Protein AF-F2NYF6-F1 (afdb_monomer)

Nearest PDB structures (foldseek):
  8tl0-assembly1_C  TM=7.208E-01  e=1.699E-04  Haliangium ochraceum
  8tl0-assembly1_B  TM=7.338E-01  e=2.397E-04  Haliangium ochraceum
  8tl0-assembly1_A  TM=6.733E-01  e=1.204E-04  Haliangium ochraceum
  8tl0-assembly1_D  TM=6.830E-01  e=6.000E-04  Haliangium ochraceum

Solvent-accessible surface area (backbone atoms only — not comparable to full-atom values): 11629 Å² total; per-residue (Å²): 135,88,85,82,85,81,81,88,77,79,100,66,89,69,78,78,78,73,83,64,76,61,33,29,35,39,33,34,15,35,30,78,83,90,60,101,86,62,84,70,33,70,42,45,20,27,42,49,38,51,47,57,51,50,52,65,62,34,77,80,57,76,96,45,68,45,82,46,80,45,81,44,57,37,64,69,60,51,36,61,60,49,50,70,31,49,24,45,33,38,40,40,28,28,50,36,35,34,50,31,37,32,31,9,45,48,93,54,94,92,41,62,29,67,50,39,70,82,55,51,79,73,43,53,49,75,17,55,36,82,74,11,42,37,36,45,47,11,24,16,18,46,21,80,49,55,74,69,44,41,72,75,67,48,60,16,36,26,47,45,50,10,65,61,46,31,39,24,38,17,35,15,14,39,44,18,44,40,57,28,85,38,83,83,48,72,83,45,95,82,71,81,82,62,78,79,46,69,29,27,71,26,73,42,77,50,83,44,76,29,71,30,124

Foldseek 3Di:
DDDDDDDDDDDDPPPPPPCDAAAEAEEEEADDDDDPQDPPFFSLLQSVLVVVVVVVVCVVPDPRYDYYYDYAADPVVVQVVLQVANYQEYEYAFADDQFWTFHHPPPDHRDTDIDGLVCLVSHDLRRYDAAREYEYQYAQQQAADDPVCVVVVDGRNQQSNQVRNANYKGKAARGGWAKDLDQPDDHDPPDHDDHNRNIHIYGDHDIDIHHHD

pLDDT: mean 82.94, std 17.69, range [29.73, 98.31]

Organism: Treponema succinifaciens (strain ATCC 33096 / DSM 2489 / 6091) (NCBI:txid869209)

Sequence (213 aa):
MTKIKIKPKLGIEDEIQIDTPVQRYIIISCFRGGSSEDIGTGFIDAANTLRKKLEKELDSYKANINIEIYNIDSITTLVGIINKGNIKQLDIFSHGGTEHLVIGSGEGIGKRELLYASDLSKFNKDSFLKDAIITFWGCKTASNPSRFRKFIGKKCIAEEFANYFKKCKVVGFTGGAIQASSPTSKPDINFIHKQGDDVWFVTWGTVKIFYED

Secondary structure (DSSP, 8-state):
-----PPP-SS--------PPPEEEEEEE------TT-SSHHHHHHHHHHHHHHHHHHTTS-SSEEEEEEE---HHHHHHHHTT--EEEEEEE--EETTEEEEE--SSTT--EEEEGGGGGGS-GGGEEEEEEEEEESTTTTSPPPHHHHHTT---HHHHHHHHH-SEEEEEESSEEEEESSTTSPP-TT----TTS--EEEEES-EEEEE--

Radius of gyration: 19.76 Å; Cα contacts (8 Å, |Δi|>4): 461; chains: 1; bounding box: 48×46×64 Å

Mean predicted aligned error: 8.63 Å

Structure (mmCIF, N/CA/C/O backbone):
data_AF-F2NYF6-F1
#
_entry.id   AF-F2NYF6-F1
#
loop_
_atom_site.group_PDB
_atom_site.id
_atom_site.type_symbol
_atom_site.label_atom_id
_atom_site.label_alt_id
_atom_site.label_comp_id
_atom_site.label_asym_id
_atom_site.label_entity_id
_atom_site.label_seq_id
_atom_site.pdbx_PDB_ins_code
_atom_site.Cartn_x
_atom_site.Cartn_y
_atom_site.Cartn_z
_atom_site.occupancy
_atom_site.B_iso_or_equiv
_atom_site.auth_seq_id
_atom_site.auth_comp_id
_atom_site.auth_asym_id
_atom_site.auth_atom_id
_atom_site.pdbx_PDB_model_num
ATOM 1 N N . MET A 1 1 ? -24.430 -6.391 23.613 1.00 36.19 1 MET A N 1
ATOM 2 C CA . MET A 1 1 ? -24.586 -4.975 24.016 1.00 36.19 1 MET A CA 1
ATOM 3 C C . MET A 1 1 ? -24.553 -4.910 25.530 1.00 36.19 1 MET A C 1
ATOM 5 O O . MET A 1 1 ? -25.532 -5.285 26.161 1.00 36.19 1 MET A O 1
ATOM 9 N N . THR A 1 2 ? -23.437 -4.503 26.122 1.00 29.73 2 THR A N 1
ATOM 10 C CA . THR A 1 2 ? -23.326 -4.425 27.584 1.00 29.73 2 THR A CA 1
ATOM 11 C C . THR A 1 2 ? -23.700 -3.010 28.011 1.00 29.73 2 THR A C 1
ATOM 13 O O . THR A 1 2 ? -22.962 -2.068 27.746 1.00 29.73 2 THR A O 1
ATOM 16 N N . LYS A 1 3 ? -24.886 -2.841 28.604 1.00 31.17 3 LYS A N 1
ATOM 17 C CA . LYS A 1 3 ? -25.313 -1.566 29.197 1.00 31.17 3 LYS A CA 1
ATOM 18 C C . LYS A 1 3 ? -24.796 -1.508 30.630 1.00 31.17 3 LYS A C 1
ATOM 20 O O . LYS A 1 3 ? -25.305 -2.224 31.486 1.00 31.17 3 LYS A O 1
ATOM 25 N N . ILE A 1 4 ? -23.817 -0.651 30.892 1.00 35.75 4 ILE A N 1
ATOM 26 C CA . ILE A 1 4 ? -23.399 -0.323 32.256 1.00 35.75 4 ILE A CA 1
ATOM 27 C C . ILE A 1 4 ? -24.225 0.888 32.699 1.00 35.75 4 ILE A C 1
ATOM 29 O O . ILE A 1 4 ? -24.162 1.949 32.085 1.00 35.75 4 ILE A O 1
ATOM 33 N N . LYS A 1 5 ? -25.045 0.717 33.742 1.00 36.78 5 LYS A N 1
ATOM 34 C CA . LYS A 1 5 ? -25.703 1.827 34.443 1.00 36.78 5 LYS A CA 1
ATOM 35 C C . LYS A 1 5 ? -24.789 2.280 35.575 1.00 36.78 5 LYS A C 1
ATOM 37 O O . LYS A 1 5 ? -24.632 1.551 36.549 1.00 36.78 5 LYS A O 1
ATOM 42 N N . ILE A 1 6 ? -24.251 3.489 35.469 1.00 42.81 6 ILE A N 1
ATOM 43 C CA . ILE A 1 6 ? -23.565 4.163 36.573 1.00 42.81 6 ILE A CA 1
ATOM 44 C C . ILE A 1 6 ? -24.538 5.211 37.121 1.00 42.81 6 ILE A C 1
ATOM 46 O O . ILE A 1 6 ? -25.034 6.051 36.374 1.00 42.81 6 ILE A O 1
ATOM 50 N N . LYS A 1 7 ? -24.878 5.121 38.412 1.00 40.84 7 LYS A N 1
ATOM 51 C CA . LYS A 1 7 ? -25.603 6.191 39.115 1.00 40.84 7 LYS A CA 1
ATOM 52 C C . LYS A 1 7 ? -24.587 7.268 39.512 1.00 40.84 7 LYS A C 1
ATOM 54 O O . LYS A 1 7 ? -23.627 6.908 40.193 1.00 40.84 7 LYS A O 1
ATOM 59 N N . PRO A 1 8 ? -24.794 8.551 39.181 1.00 41.84 8 PRO A N 1
ATOM 60 C CA . PRO A 1 8 ? -23.908 9.600 39.656 1.00 41.84 8 PRO A CA 1
ATOM 61 C C . PRO A 1 8 ? -24.231 9.919 41.122 1.00 41.84 8 PRO A C 1
ATOM 63 O O . PRO A 1 8 ? -25.392 10.110 41.495 1.00 41.84 8 PRO A O 1
ATOM 66 N N . LYS A 1 9 ? -23.197 9.963 41.964 1.00 44.66 9 LYS A N 1
ATOM 67 C CA . LYS A 1 9 ? -23.237 10.640 43.261 1.00 44.66 9 LYS A CA 1
ATOM 68 C C . LYS A 1 9 ? -22.454 11.941 43.103 1.00 44.66 9 LYS A C 1
ATOM 70 O O . LYS A 1 9 ? -21.260 11.884 42.862 1.00 44.66 9 LYS A O 1
ATOM 75 N N . LEU A 1 10 ? -23.158 13.054 43.311 1.00 43.62 10 LEU A N 1
ATOM 76 C CA . LEU A 1 10 ? -22.636 14.377 43.670 1.00 43.62 10 LEU A CA 1
ATOM 77 C C . LEU A 1 10 ? -21.726 15.075 42.637 1.00 43.62 10 LEU A C 1
ATOM 79 O O . LEU A 1 10 ? -20.517 14.913 42.639 1.00 43.62 10 LEU A O 1
ATOM 83 N N . GLY A 1 11 ? -22.333 15.980 41.863 1.00 46.28 11 GLY A N 1
ATOM 84 C CA . GLY A 1 11 ? -22.003 17.409 41.966 1.00 46.28 11 GLY A CA 1
ATOM 85 C C . GLY A 1 11 ? -20.684 17.934 41.396 1.00 46.28 11 GLY A C 1
ATOM 86 O O . GLY A 1 11 ? -20.356 19.075 41.701 1.00 46.28 11 GLY A O 1
ATOM 87 N N . ILE A 1 12 ? -19.962 17.172 40.580 1.00 43.41 12 ILE A N 1
ATOM 88 C CA . ILE A 1 12 ? -18.885 17.699 39.735 1.00 43.41 12 ILE A CA 1
ATOM 89 C C . ILE A 1 12 ? -19.135 17.134 38.337 1.00 43.41 12 ILE A C 1
ATOM 91 O O . ILE A 1 12 ? -19.069 15.922 38.134 1.00 43.41 12 ILE A O 1
ATOM 95 N N . GLU A 1 13 ? -19.520 17.988 37.388 1.00 44.91 13 GLU A N 1
ATOM 96 C CA . GLU A 1 13 ? -19.447 17.642 35.967 1.00 44.91 13 GLU A CA 1
ATOM 97 C C . GLU A 1 13 ? -17.968 17.663 35.577 1.00 44.91 13 GLU A C 1
ATOM 99 O O . GLU A 1 13 ? -17.476 18.615 34.981 1.00 44.91 13 GLU A O 1
ATOM 104 N N . ASP A 1 14 ? -17.235 16.626 35.980 1.00 44.59 14 ASP A N 1
ATOM 105 C CA . ASP A 1 14 ? -15.967 16.320 35.340 1.00 44.59 14 ASP A CA 1
ATOM 106 C C . ASP A 1 14 ? -16.323 15.908 33.909 1.00 44.59 14 ASP A C 1
ATOM 108 O O . ASP A 1 14 ? -16.910 14.842 33.684 1.00 44.59 14 ASP A O 1
ATOM 112 N N . GLU A 1 15 ? -16.030 16.771 32.933 1.00 43.72 15 GLU A N 1
ATOM 113 C CA . GLU A 1 15 ? -15.958 16.348 31.539 1.00 43.72 15 GLU A CA 1
ATOM 114 C C . GLU A 1 15 ? -14.995 15.161 31.493 1.00 43.72 15 GLU A C 1
ATOM 116 O O . GLU A 1 15 ? -13.781 15.304 31.631 1.00 43.72 15 GLU A O 1
ATOM 121 N N . ILE A 1 16 ? -15.545 13.956 31.344 1.00 47.19 16 ILE A N 1
ATOM 122 C CA . ILE A 1 16 ? -14.746 12.769 31.077 1.00 47.19 16 ILE A CA 1
ATOM 123 C C . ILE A 1 16 ? -14.160 12.991 29.687 1.00 47.19 16 ILE A C 1
ATOM 125 O O . ILE A 1 16 ? -14.804 12.709 28.675 1.00 47.19 16 ILE A O 1
ATOM 129 N N . GLN A 1 17 ? -12.946 13.531 29.634 1.00 45.78 17 GLN A N 1
ATOM 130 C CA . GLN A 1 17 ? -12.162 13.604 28.417 1.00 45.78 17 GLN A CA 1
ATOM 131 C C . GLN A 1 17 ? -11.788 12.165 28.058 1.00 45.78 17 GLN A C 1
ATOM 133 O O . GLN A 1 17 ? -10.851 11.574 28.590 1.00 45.78 17 GLN A O 1
ATOM 138 N N . ILE A 1 18 ? -12.613 11.545 27.216 1.00 49.69 18 ILE A N 1
ATOM 139 C CA . ILE A 1 18 ? -12.323 10.228 26.667 1.00 49.69 18 ILE A CA 1
ATOM 140 C C . ILE A 1 18 ? -11.174 10.446 25.686 1.00 49.69 18 ILE A C 1
ATOM 142 O O . ILE A 1 18 ? -11.409 10.888 24.558 1.00 49.69 18 ILE A O 1
ATOM 146 N N . ASP A 1 19 ? -9.945 10.161 26.122 1.00 56.00 19 ASP A N 1
ATOM 147 C CA . ASP A 1 19 ? -8.770 10.100 25.253 1.00 56.00 19 ASP A CA 1
ATOM 148 C C . ASP A 1 19 ? -9.062 9.092 24.146 1.00 56.00 19 ASP A C 1
ATOM 150 O O . ASP A 1 19 ? -8.956 7.872 24.298 1.00 56.00 19 ASP A O 1
ATOM 154 N N . THR A 1 20 ? -9.533 9.611 23.019 1.00 61.50 20 THR A N 1
ATOM 155 C CA . THR A 1 20 ? -9.794 8.786 21.856 1.00 61.50 20 THR A CA 1
ATOM 156 C C . THR A 1 20 ? -8.421 8.400 21.321 1.00 61.50 20 THR A C 1
ATOM 158 O O . THR A 1 20 ? -7.628 9.303 21.046 1.00 61.50 20 THR A O 1
ATOM 161 N N . PRO A 1 21 ? -8.104 7.100 21.169 1.00 69.31 21 PRO A N 1
ATOM 162 C CA . PRO A 1 21 ? -6.796 6.692 20.683 1.00 69.31 21 PRO A CA 1
ATOM 163 C C . PRO A 1 21 ? -6.484 7.389 19.361 1.00 69.31 21 PRO A C 1
ATOM 165 O O . PRO A 1 21 ? -7.321 7.399 18.452 1.00 69.31 21 PRO A O 1
ATOM 168 N N . VAL A 1 22 ? -5.287 7.971 19.266 1.00 83.81 22 VAL A N 1
ATOM 169 C CA . VAL A 1 22 ? -4.832 8.666 18.060 1.00 83.81 22 VAL A CA 1
ATOM 170 C C . VAL A 1 22 ? -4.914 7.706 16.875 1.00 83.81 22 VAL A C 1
ATOM 172 O O . VAL A 1 22 ? -4.305 6.633 16.874 1.00 83.81 22 VAL A O 1
ATOM 175 N N . GLN A 1 23 ? -5.698 8.085 15.869 1.00 91.00 23 GLN A N 1
ATOM 176 C CA . GLN A 1 23 ? -5.877 7.290 14.662 1.00 91.00 23 GLN A CA 1
ATOM 177 C C . GLN A 1 23 ? -4.694 7.514 13.728 1.00 91.00 23 GLN A C 1
ATOM 179 O O . GLN A 1 23 ? -4.310 8.653 13.459 1.00 91.00 23 GLN A O 1
ATOM 184 N N . ARG A 1 24 ? -4.136 6.427 13.199 1.00 93.88 24 ARG A N 1
ATOM 185 C CA . ARG A 1 24 ? -2.944 6.479 12.351 1.00 93.88 24 ARG A CA 1
ATOM 186 C C . ARG A 1 24 ? -3.321 6.421 10.876 1.00 93.88 24 ARG A C 1
ATOM 188 O O . ARG A 1 24 ? -4.055 5.525 10.445 1.00 93.88 24 ARG A O 1
ATOM 195 N N . TYR A 1 25 ? -2.813 7.389 10.125 1.00 95.12 25 TYR A N 1
ATOM 196 C CA . TYR A 1 25 ? -2.858 7.460 8.670 1.00 95.12 25 TYR A CA 1
ATOM 197 C C . TYR A 1 25 ? -1.440 7.236 8.172 1.00 95.12 25 TYR A C 1
ATOM 199 O O . TYR A 1 25 ? -0.574 8.081 8.372 1.00 95.12 25 TYR A O 1
ATOM 207 N N . ILE A 1 26 ? -1.187 6.074 7.585 1.00 97.50 26 ILE A N 1
ATOM 208 C CA . ILE A 1 26 ? 0.163 5.639 7.242 1.00 97.50 26 ILE A CA 1
ATOM 209 C C . ILE A 1 26 ? 0.337 5.690 5.731 1.00 97.50 26 ILE A C 1
ATOM 211 O O . ILE A 1 26 ? -0.448 5.108 4.987 1.00 97.50 26 ILE A O 1
ATOM 215 N N . ILE A 1 27 ? 1.403 6.342 5.287 1.00 97.56 27 ILE A N 1
ATOM 216 C CA . ILE A 1 27 ? 1.804 6.414 3.888 1.00 97.56 27 ILE A CA 1
ATOM 217 C C . ILE A 1 27 ? 3.184 5.777 3.762 1.00 97.56 27 ILE A C 1
ATOM 219 O O . ILE A 1 27 ? 4.131 6.178 4.437 1.00 97.56 27 ILE A O 1
ATOM 223 N N . ILE A 1 28 ? 3.307 4.769 2.908 1.00 96.31 28 ILE A N 1
ATOM 224 C CA . ILE A 1 28 ? 4.530 3.992 2.731 1.00 96.31 28 ILE A CA 1
ATOM 225 C C . ILE A 1 28 ? 4.994 4.104 1.286 1.00 96.31 28 ILE A C 1
ATOM 227 O O . ILE A 1 28 ? 4.245 3.808 0.361 1.00 96.31 28 ILE A O 1
ATOM 231 N N . SER A 1 29 ? 6.257 4.472 1.107 1.00 93.50 29 SER A N 1
ATOM 232 C CA . SER A 1 29 ? 6.996 4.314 -0.144 1.00 93.50 29 SER A CA 1
ATOM 233 C C . SER A 1 29 ? 7.959 3.134 -0.002 1.00 93.50 29 SER A C 1
ATOM 235 O O . SER A 1 29 ? 8.695 3.046 0.980 1.00 93.50 29 SER A O 1
ATOM 237 N N . CYS A 1 30 ? 7.891 2.185 -0.936 1.00 89.19 30 CYS A N 1
ATOM 238 C CA . CYS A 1 30 ? 8.711 0.972 -0.941 1.00 89.19 30 CYS A CA 1
ATOM 239 C C . CYS A 1 30 ? 9.872 1.057 -1.940 1.00 89.19 30 CYS A C 1
ATOM 241 O O . CYS A 1 30 ? 9.958 1.967 -2.771 1.00 89.19 30 CYS A O 1
ATOM 243 N N . PHE A 1 31 ? 10.725 0.034 -1.915 1.00 75.69 31 PHE A N 1
ATOM 244 C CA . PHE A 1 31 ? 11.781 -0.170 -2.899 1.00 75.69 31 PHE A CA 1
ATOM 245 C C . PHE A 1 31 ? 11.276 -0.2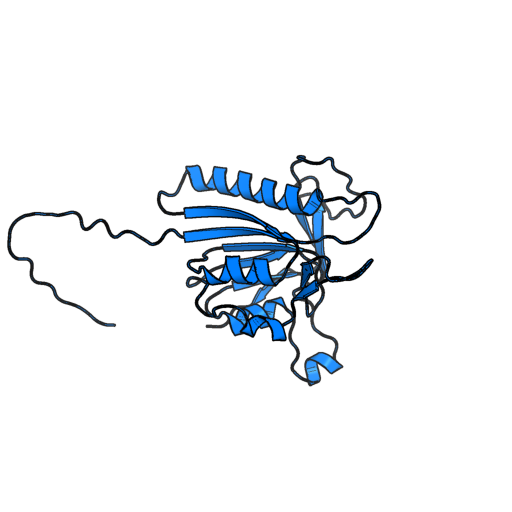07 -4.354 1.00 75.69 31 PHE A C 1
ATOM 247 O O . PHE A 1 31 ? 10.294 -0.877 -4.682 1.00 75.69 31 PHE A O 1
ATOM 254 N N . ARG A 1 32 ? 12.002 0.470 -5.258 1.00 66.00 32 ARG A N 1
ATOM 255 C CA . ARG A 1 32 ? 11.694 0.559 -6.702 1.00 66.00 32 ARG A CA 1
ATOM 256 C C . ARG A 1 32 ? 12.405 -0.493 -7.564 1.00 66.00 32 ARG A C 1
ATOM 258 O O . ARG A 1 32 ? 11.793 -1.131 -8.408 1.00 66.00 32 ARG A O 1
ATOM 265 N N . GLY A 1 33 ? 13.704 -0.708 -7.367 1.00 54.62 33 GLY A N 1
ATOM 266 C CA . GLY A 1 33 ? 14.513 -1.622 -8.183 1.00 54.62 33 GLY A CA 1
ATOM 267 C C . GLY A 1 33 ? 14.560 -1.328 -9.697 1.00 54.62 33 GLY A C 1
ATOM 268 O O . GLY A 1 33 ? 13.849 -1.988 -10.451 1.00 54.62 33 GLY A O 1
ATOM 269 N N . GLY A 1 34 ? 15.502 -0.466 -10.121 1.00 42.75 34 GLY A N 1
ATOM 270 C CA . GLY A 1 34 ? 16.364 -0.639 -11.311 1.00 42.75 34 GLY A CA 1
ATOM 271 C C . GLY A 1 34 ? 15.953 -0.084 -12.6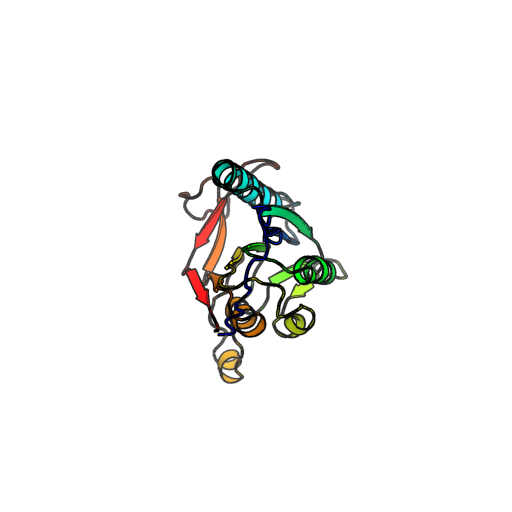92 1.00 42.75 34 GLY A C 1
ATOM 272 O O . GLY A 1 34 ? 15.638 -0.877 -13.575 1.00 42.75 34 GLY A O 1
ATOM 273 N N . SER A 1 35 ? 16.135 1.224 -12.928 1.00 42.91 35 SER A N 1
ATOM 274 C CA . SER A 1 35 ? 16.657 1.820 -14.182 1.00 42.91 35 SER A CA 1
ATOM 275 C C . SER A 1 35 ? 17.415 3.125 -13.846 1.00 42.91 35 SER A C 1
ATOM 277 O O . SER A 1 35 ? 17.260 3.663 -12.747 1.00 42.91 35 SER A O 1
ATOM 279 N N . SER A 1 36 ? 18.293 3.602 -14.737 1.00 38.53 36 SER A N 1
ATOM 280 C CA . SER A 1 36 ? 19.243 4.710 -14.496 1.00 38.53 36 SER A CA 1
ATOM 281 C C . SER A 1 36 ? 18.613 6.102 -14.338 1.00 38.53 36 SER A C 1
ATOM 283 O O . SER A 1 36 ? 19.334 7.058 -14.073 1.00 38.53 36 SER A O 1
ATOM 285 N N . GLU A 1 37 ? 17.291 6.219 -14.457 1.00 44.44 37 GLU A N 1
ATOM 286 C CA . GLU A 1 37 ? 16.549 7.485 -14.340 1.00 44.44 37 GLU A CA 1
ATOM 287 C C . GLU A 1 37 ? 15.635 7.521 -13.095 1.00 44.44 37 GLU A C 1
ATOM 289 O O . GLU A 1 37 ? 14.906 8.482 -12.880 1.00 44.44 37 GLU A O 1
ATO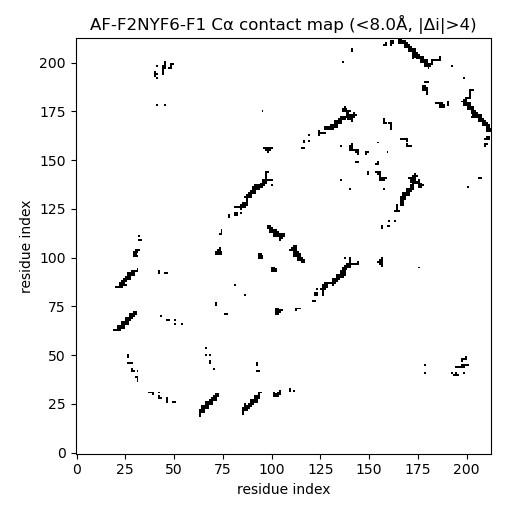M 294 N N . ASP A 1 38 ? 15.715 6.504 -12.225 1.00 47.19 38 ASP A N 1
ATOM 295 C CA . ASP A 1 38 ? 14.645 6.163 -11.277 1.00 47.19 38 ASP A CA 1
ATOM 296 C C . ASP A 1 38 ? 15.076 6.046 -9.800 1.00 47.19 38 ASP A C 1
ATOM 298 O O . ASP A 1 38 ? 14.508 5.283 -9.005 1.00 47.19 38 ASP A O 1
ATOM 302 N N . ILE A 1 39 ? 16.065 6.829 -9.370 1.00 47.41 39 ILE A N 1
ATOM 303 C CA . ILE A 1 39 ? 16.561 6.758 -7.988 1.00 47.41 39 ILE A CA 1
ATOM 304 C C . ILE A 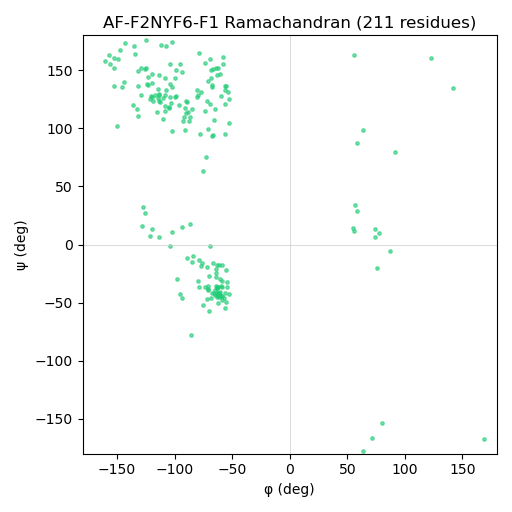1 39 ? 15.597 7.486 -7.032 1.00 47.41 39 ILE A C 1
ATOM 306 O O . ILE A 1 39 ? 15.673 8.691 -6.838 1.00 47.41 39 ILE A O 1
ATOM 310 N N . GLY A 1 40 ? 14.681 6.735 -6.413 1.00 49.06 40 GLY A N 1
ATOM 311 C CA . GLY A 1 40 ? 13.969 7.114 -5.180 1.00 49.06 40 GLY A CA 1
ATOM 312 C C . GLY A 1 40 ? 12.839 8.148 -5.280 1.00 49.06 40 GLY A C 1
ATOM 313 O O . GLY A 1 40 ? 11.983 8.160 -4.408 1.00 49.06 40 GLY A O 1
ATOM 314 N N . THR A 1 41 ? 12.766 8.962 -6.327 1.00 60.66 41 THR A N 1
ATOM 315 C CA . THR A 1 41 ? 11.866 10.128 -6.370 1.00 60.66 41 THR A CA 1
ATOM 316 C C . THR A 1 41 ? 10.381 9.765 -6.462 1.00 60.66 41 THR A C 1
ATOM 318 O O . THR A 1 41 ? 9.625 10.086 -5.559 1.00 60.66 41 THR A O 1
ATOM 321 N N . GLY A 1 42 ? 9.939 9.010 -7.469 1.00 79.75 42 GLY A N 1
ATOM 322 C CA . GLY A 1 42 ? 8.505 8.911 -7.789 1.00 79.75 42 GLY A CA 1
ATOM 323 C C . GLY A 1 42 ? 7.573 8.374 -6.692 1.00 79.75 42 GLY A C 1
ATOM 324 O O . GLY A 1 42 ? 6.511 8.948 -6.465 1.00 79.75 42 GLY A O 1
ATOM 325 N N . PHE A 1 43 ? 7.941 7.299 -5.978 1.00 87.69 43 PHE A N 1
ATOM 326 C CA . PHE A 1 43 ? 7.121 6.805 -4.855 1.00 87.69 43 PHE A CA 1
ATOM 327 C C . PHE A 1 43 ? 7.215 7.709 -3.621 1.00 87.69 43 PHE A C 1
ATOM 329 O O . PHE A 1 43 ? 6.212 7.890 -2.933 1.00 87.69 43 PHE A O 1
ATOM 336 N N . ILE A 1 44 ? 8.392 8.278 -3.339 1.00 88.62 44 ILE A N 1
ATOM 337 C CA . ILE A 1 44 ? 8.596 9.190 -2.204 1.00 88.62 44 ILE A CA 1
ATOM 338 C C . ILE A 1 44 ? 7.835 10.498 -2.438 1.00 88.62 44 ILE A C 1
ATOM 340 O O . ILE A 1 44 ? 7.140 10.979 -1.547 1.00 88.62 44 ILE A O 1
ATOM 344 N N . ASP A 1 45 ? 7.938 11.058 -3.636 1.00 88.81 45 ASP A N 1
ATOM 345 C CA . ASP A 1 45 ? 7.279 12.296 -4.031 1.00 88.81 45 ASP A CA 1
ATOM 346 C C . ASP A 1 45 ? 5.763 12.109 -4.054 1.00 88.81 45 AS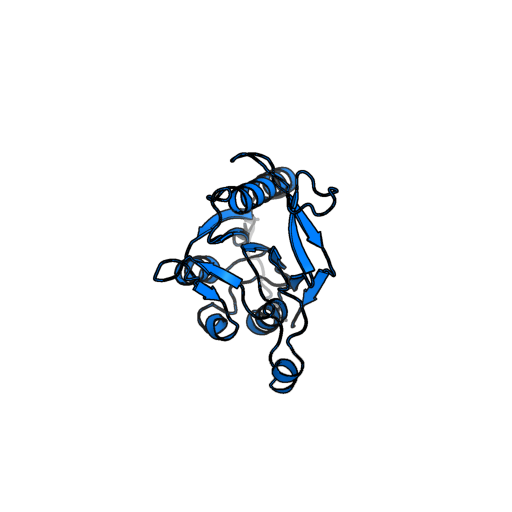P A C 1
ATOM 348 O O . ASP A 1 45 ? 5.054 12.919 -3.467 1.00 88.81 45 ASP A O 1
ATOM 352 N N . ALA A 1 46 ? 5.256 10.980 -4.560 1.00 90.06 46 ALA A N 1
ATOM 353 C CA . ALA A 1 46 ? 3.830 10.672 -4.471 1.00 90.06 46 ALA A CA 1
ATOM 354 C C . ALA A 1 46 ? 3.329 10.501 -3.031 1.00 90.06 46 ALA A C 1
ATOM 356 O O . ALA A 1 46 ? 2.269 11.024 -2.674 1.00 90.06 46 ALA A O 1
ATOM 357 N N . ALA A 1 47 ? 4.102 9.822 -2.178 1.00 92.25 47 ALA A N 1
ATOM 358 C CA . ALA A 1 47 ? 3.792 9.715 -0.757 1.00 92.25 47 ALA A CA 1
ATOM 359 C C . ALA A 1 47 ? 3.762 11.100 -0.081 1.00 92.25 47 ALA A C 1
ATOM 361 O O . ALA A 1 47 ? 2.858 11.390 0.706 1.00 92.25 47 ALA A O 1
ATOM 362 N N . ASN A 1 48 ? 4.700 11.985 -0.428 1.00 92.44 48 ASN A N 1
ATOM 363 C CA . ASN A 1 48 ? 4.748 13.359 0.064 1.00 92.44 48 ASN A CA 1
ATOM 364 C C . ASN A 1 48 ? 3.590 14.218 -0.459 1.00 92.44 48 ASN A C 1
ATOM 366 O O . ASN A 1 48 ? 3.009 14.974 0.317 1.00 92.44 48 ASN A O 1
ATOM 370 N N . THR A 1 49 ? 3.223 14.109 -1.735 1.00 93.06 49 THR A N 1
ATOM 371 C CA . THR A 1 49 ? 2.065 14.807 -2.311 1.00 93.06 49 THR A CA 1
ATOM 372 C C . THR A 1 49 ? 0.775 14.371 -1.623 1.00 93.06 49 THR A C 1
ATOM 374 O O . THR A 1 49 ? -0.030 15.222 -1.236 1.00 93.06 49 THR A O 1
ATOM 377 N N . LEU A 1 50 ? 0.601 13.067 -1.373 1.00 92.38 50 LEU A N 1
ATOM 378 C CA . LEU A 1 50 ? -0.540 12.561 -0.610 1.00 92.38 50 LEU A CA 1
ATOM 379 C C . LEU A 1 50 ? -0.541 13.096 0.829 1.00 92.38 50 LEU A C 1
ATOM 381 O O . LEU A 1 50 ? -1.586 13.541 1.300 1.00 92.38 50 LEU A O 1
ATOM 385 N N . ARG A 1 51 ? 0.618 13.121 1.504 1.00 92.44 51 ARG A N 1
ATOM 386 C CA . ARG A 1 51 ? 0.755 13.702 2.849 1.00 92.44 51 ARG A CA 1
ATOM 387 C C . ARG A 1 51 ? 0.299 15.160 2.878 1.00 92.44 51 ARG A C 1
ATOM 389 O O . ARG A 1 51 ? -0.601 15.481 3.645 1.00 92.44 51 ARG A O 1
ATOM 396 N N . LYS A 1 52 ? 0.858 16.017 2.014 1.00 90.75 52 LYS A N 1
ATOM 397 C CA . LYS A 1 52 ? 0.506 17.450 1.938 1.00 90.75 52 LYS A CA 1
ATOM 398 C C . LYS A 1 52 ? -0.996 17.650 1.706 1.00 90.75 52 LYS A C 1
ATOM 400 O O . LYS A 1 52 ? -1.608 18.533 2.303 1.00 90.75 52 LYS A O 1
ATOM 405 N N . LYS A 1 53 ? -1.595 16.834 0.830 1.00 89.38 53 LYS A N 1
ATOM 406 C CA . LYS A 1 53 ? -3.038 16.867 0.562 1.00 89.38 53 LYS A CA 1
ATOM 407 C C . LYS A 1 53 ? -3.838 16.531 1.822 1.00 89.38 53 LYS A C 1
ATOM 409 O O . LYS A 1 53 ? -4.753 17.274 2.162 1.00 89.38 53 LYS A O 1
ATOM 414 N N . LEU A 1 54 ? -3.490 15.435 2.497 1.00 87.44 54 LEU A N 1
ATOM 415 C CA . LEU A 1 54 ? -4.176 14.999 3.711 1.00 87.44 54 LEU A CA 1
ATOM 416 C C . LEU A 1 54 ? -4.031 16.025 4.836 1.00 87.44 54 LEU A C 1
ATOM 418 O O . LEU A 1 54 ? -5.028 16.337 5.469 1.00 87.44 54 LEU A O 1
ATOM 422 N N . GLU A 1 55 ? -2.840 16.588 5.048 1.00 87.06 55 GLU A N 1
ATOM 423 C CA . GLU A 1 55 ? -2.608 17.659 6.031 1.00 87.06 55 GLU A CA 1
ATOM 424 C C . GLU A 1 55 ? -3.545 18.847 5.779 1.00 87.06 55 GLU A C 1
ATOM 426 O O . GLU A 1 55 ? -4.297 19.236 6.665 1.00 87.06 55 GLU A O 1
ATOM 431 N N . LYS A 1 56 ? -3.619 19.331 4.533 1.00 85.19 56 LYS A N 1
ATOM 432 C CA . LYS A 1 56 ? -4.510 20.438 4.156 1.00 85.19 56 LYS A CA 1
ATOM 433 C C . LYS A 1 56 ? -6.000 20.115 4.330 1.00 85.19 56 LYS A C 1
ATOM 435 O O . LYS A 1 56 ? -6.787 20.992 4.676 1.00 85.19 56 LYS A O 1
ATOM 440 N N . GLU A 1 57 ? -6.418 18.885 4.037 1.00 79.88 57 GLU A N 1
ATOM 441 C CA . GLU A 1 57 ? -7.811 18.449 4.220 1.00 79.88 57 GLU A CA 1
ATOM 442 C C . GLU A 1 57 ? -8.161 18.304 5.710 1.00 79.88 57 GLU A C 1
ATOM 444 O O . GLU A 1 57 ? -9.274 18.629 6.133 1.00 79.88 57 GLU A O 1
ATOM 449 N N . LEU A 1 58 ? -7.200 17.850 6.514 1.00 74.50 58 LEU A N 1
ATOM 450 C CA . LEU A 1 58 ? -7.349 17.585 7.941 1.00 74.50 58 LEU A CA 1
ATOM 451 C C . LEU A 1 58 ? -7.147 18.825 8.818 1.00 74.50 58 LEU A C 1
ATOM 453 O O . LEU A 1 58 ? -7.637 18.826 9.941 1.00 74.50 58 LEU A O 1
ATOM 457 N N . ASP A 1 59 ? -6.584 19.921 8.311 1.00 64.25 59 ASP A N 1
ATOM 458 C CA . ASP A 1 59 ? -6.584 21.219 9.012 1.00 64.25 59 ASP A CA 1
ATOM 459 C C . ASP A 1 59 ? -8.009 21.688 9.390 1.00 64.25 59 ASP A C 1
ATOM 461 O O . ASP A 1 59 ? -8.195 22.461 10.328 1.00 64.25 59 ASP A O 1
ATOM 465 N N . SER A 1 60 ? -9.042 21.178 8.706 1.00 52.03 60 SER A N 1
ATOM 466 C CA . SER A 1 60 ? -10.457 21.433 9.024 1.00 52.03 60 SER A CA 1
ATOM 467 C C . SER A 1 60 ? -11.081 20.441 10.024 1.00 52.03 60 SER A C 1
ATOM 469 O O . SER A 1 60 ? -12.169 20.682 10.546 1.00 52.03 60 SER A O 1
ATOM 471 N N . TYR A 1 61 ? -10.393 19.334 10.314 1.00 54.81 61 TYR A N 1
ATOM 472 C CA . TYR A 1 61 ? -10.820 18.236 11.176 1.00 54.81 61 TYR A CA 1
ATOM 473 C C . TYR A 1 61 ? -9.578 17.587 11.825 1.00 54.81 61 TYR A C 1
ATOM 475 O O . TYR A 1 61 ? -8.995 16.720 11.176 1.00 54.81 61 TYR A O 1
ATOM 483 N N . LYS A 1 62 ? -9.256 17.859 13.108 1.00 56.56 62 LYS A N 1
ATOM 484 C CA . LYS A 1 62 ? -8.929 16.840 14.157 1.00 56.56 62 LYS A CA 1
ATOM 485 C C . LYS A 1 62 ? -7.819 17.209 15.147 1.00 56.56 62 LYS A C 1
ATOM 487 O O . LYS A 1 62 ? -6.689 17.484 14.778 1.00 56.56 62 LYS A O 1
ATOM 492 N N . ALA A 1 63 ? -8.118 16.948 16.420 1.00 58.66 63 ALA A N 1
ATOM 493 C CA . ALA A 1 63 ? -7.134 16.757 17.486 1.00 58.66 63 ALA A CA 1
ATOM 494 C C . ALA A 1 63 ? -6.572 15.312 17.573 1.00 58.66 63 ALA A C 1
ATOM 496 O O . ALA A 1 63 ? -5.603 15.087 18.282 1.00 58.66 63 ALA A O 1
ATOM 497 N N . ASN A 1 64 ? -7.142 14.325 16.854 1.00 78.94 64 ASN A N 1
ATOM 498 C CA . ASN A 1 64 ? -6.902 12.888 17.114 1.00 78.94 64 ASN A CA 1
ATOM 499 C C . ASN A 1 64 ? -6.420 12.063 15.897 1.00 78.94 64 ASN A C 1
ATOM 501 O O . ASN A 1 64 ? -6.683 10.858 15.833 1.00 78.94 64 ASN A O 1
ATOM 505 N N . ILE A 1 65 ? -5.742 12.675 14.917 1.00 85.38 65 ILE A N 1
ATOM 506 C CA . ILE A 1 65 ? -5.071 11.944 13.824 1.00 85.38 65 ILE A CA 1
ATOM 507 C C . ILE A 1 65 ? -3.577 12.212 13.814 1.00 85.38 65 ILE A C 1
ATOM 509 O O . ILE A 1 65 ? -3.151 13.354 13.928 1.00 85.38 65 ILE A O 1
ATOM 513 N N . ASN A 1 66 ? -2.813 11.150 13.571 1.00 89.94 66 ASN A N 1
ATOM 514 C CA . ASN A 1 66 ? -1.404 11.224 13.228 1.00 89.94 66 ASN A CA 1
ATOM 515 C C . ASN A 1 66 ? -1.192 10.741 11.789 1.00 89.94 66 ASN A C 1
ATOM 517 O O . ASN A 1 66 ? -1.569 9.614 11.453 1.00 89.94 66 ASN A O 1
ATOM 521 N N . ILE A 1 67 ? -0.589 11.586 10.954 1.00 92.19 67 ILE A N 1
ATOM 522 C CA . ILE A 1 67 ? -0.168 11.217 9.600 1.00 92.19 67 ILE A CA 1
ATOM 523 C C . ILE A 1 67 ? 1.306 10.825 9.668 1.00 92.19 67 ILE A C 1
ATOM 525 O O . ILE A 1 67 ? 2.159 11.623 10.043 1.00 92.19 67 ILE A O 1
ATOM 529 N N . GLU A 1 68 ? 1.609 9.588 9.298 1.00 95.00 68 GLU A N 1
ATOM 530 C CA . GLU A 1 68 ? 2.949 9.015 9.348 1.00 95.00 68 GLU A CA 1
ATOM 531 C C . GLU A 1 68 ? 3.398 8.655 7.935 1.00 95.00 68 GLU A C 1
ATOM 533 O O . GLU A 1 68 ? 2.693 7.947 7.216 1.00 95.00 68 GLU A O 1
ATOM 538 N N . ILE A 1 69 ? 4.586 9.112 7.542 1.00 95.50 69 ILE A N 1
ATOM 539 C CA . ILE A 1 69 ? 5.194 8.776 6.254 1.00 95.50 69 ILE A CA 1
ATOM 540 C C . ILE A 1 69 ? 6.467 7.962 6.468 1.00 95.50 69 ILE A C 1
ATOM 542 O O . ILE A 1 69 ? 7.312 8.311 7.293 1.00 95.50 69 ILE A O 1
ATOM 546 N N . TYR A 1 70 ? 6.608 6.879 5.708 1.00 94.94 70 TYR A N 1
ATOM 547 C CA . TYR A 1 70 ? 7.759 5.988 5.773 1.00 94.94 70 TYR A CA 1
ATOM 548 C C . TYR A 1 70 ? 8.312 5.696 4.379 1.00 94.94 70 TYR A C 1
ATOM 550 O O . TYR A 1 70 ? 7.568 5.401 3.444 1.00 94.94 70 TYR A O 1
ATOM 558 N N . ASN A 1 71 ? 9.636 5.733 4.261 1.00 92.12 71 ASN A N 1
ATOM 559 C CA . ASN A 1 71 ? 10.366 5.119 3.159 1.00 92.12 71 ASN A CA 1
ATOM 560 C C . ASN A 1 71 ? 11.020 3.848 3.698 1.00 92.12 71 ASN A C 1
ATOM 562 O O . ASN A 1 71 ? 11.805 3.919 4.647 1.00 92.12 71 ASN A O 1
ATOM 566 N N . ILE A 1 72 ? 10.636 2.697 3.156 1.00 91.69 72 ILE A N 1
ATOM 567 C CA . ILE A 1 72 ? 11.064 1.394 3.659 1.00 91.69 72 ILE A CA 1
ATOM 568 C C . ILE A 1 72 ? 11.718 0.569 2.559 1.00 91.69 72 ILE A C 1
ATOM 570 O O . ILE A 1 72 ? 11.358 0.663 1.388 1.00 91.69 72 ILE A O 1
ATOM 574 N N . ASP A 1 73 ? 12.625 -0.305 2.982 1.00 90.62 73 ASP A N 1
ATOM 575 C CA . ASP A 1 73 ? 13.313 -1.256 2.108 1.00 90.62 73 ASP A CA 1
ATOM 576 C C . ASP A 1 73 ? 13.223 -2.698 2.639 1.00 90.62 73 ASP A C 1
ATOM 578 O O . ASP A 1 73 ? 14.001 -3.558 2.238 1.00 90.62 73 ASP A O 1
ATOM 582 N N . SER A 1 74 ? 12.303 -2.981 3.578 1.00 92.56 74 SER A N 1
ATOM 583 C CA . SER A 1 74 ? 12.104 -4.354 4.055 1.00 92.56 74 SER A CA 1
ATOM 584 C C . SER A 1 74 ? 10.703 -4.688 4.572 1.00 92.56 74 SER A C 1
ATOM 586 O O . SER A 1 74 ? 10.004 -3.837 5.139 1.00 92.56 74 SER A O 1
ATOM 588 N N . ILE A 1 75 ? 10.315 -5.964 4.453 1.00 95.31 75 ILE A N 1
ATOM 589 C CA . ILE A 1 75 ? 9.087 -6.507 5.062 1.00 95.31 75 ILE A CA 1
ATOM 590 C C . ILE A 1 75 ? 9.162 -6.420 6.588 1.00 95.31 75 ILE A C 1
ATOM 592 O O . ILE A 1 75 ? 8.160 -6.114 7.230 1.00 95.31 75 ILE A O 1
ATOM 596 N N . THR A 1 76 ? 10.336 -6.627 7.189 1.00 96.44 76 THR A N 1
ATOM 597 C CA . THR A 1 76 ? 10.521 -6.519 8.647 1.00 96.44 76 THR A CA 1
ATOM 598 C C . THR A 1 76 ? 10.143 -5.129 9.162 1.00 96.44 76 THR A C 1
ATOM 600 O O . THR A 1 76 ? 9.415 -5.007 10.151 1.00 96.44 76 THR A O 1
ATOM 603 N N . THR A 1 77 ? 10.566 -4.070 8.466 1.00 97.00 77 THR A N 1
ATOM 604 C CA . THR A 1 77 ? 10.179 -2.694 8.804 1.00 97.00 77 THR A CA 1
ATOM 605 C C . THR A 1 77 ? 8.674 -2.480 8.626 1.00 97.00 77 THR A C 1
ATOM 607 O O . THR A 1 77 ? 8.035 -1.911 9.513 1.00 97.00 77 THR A O 1
ATOM 610 N N . LEU A 1 78 ? 8.090 -2.980 7.528 1.00 97.75 78 LEU A N 1
ATOM 611 C CA . LEU A 1 78 ? 6.645 -2.905 7.279 1.00 97.75 78 LEU A CA 1
ATOM 612 C C . LEU A 1 78 ? 5.834 -3.550 8.415 1.00 97.75 78 LEU A C 1
ATOM 614 O O . LEU A 1 78 ? 4.884 -2.950 8.918 1.00 97.75 78 LEU A O 1
ATOM 618 N N . VAL A 1 79 ? 6.238 -4.745 8.855 1.00 98.31 79 VAL A N 1
ATOM 619 C CA . VAL A 1 79 ? 5.626 -5.468 9.980 1.00 98.31 79 VAL A CA 1
ATOM 620 C C . VAL A 1 79 ? 5.702 -4.639 11.259 1.00 98.31 79 VAL A C 1
ATOM 622 O O . VAL A 1 79 ? 4.687 -4.456 11.929 1.00 98.31 79 VAL A O 1
ATOM 625 N N . GLY A 1 80 ? 6.871 -4.076 11.578 1.00 98.25 80 GLY A N 1
ATOM 626 C CA . GLY A 1 80 ? 7.045 -3.228 12.760 1.00 98.25 80 GLY A CA 1
ATOM 627 C C . GLY A 1 80 ? 6.148 -1.982 12.759 1.00 98.25 80 GLY A C 1
ATOM 628 O O . GLY A 1 80 ? 5.642 -1.586 13.808 1.00 98.25 80 GLY A O 1
ATOM 629 N N . ILE A 1 81 ? 5.907 -1.377 11.593 1.00 98.19 81 ILE A N 1
ATOM 630 C CA . ILE A 1 81 ? 5.028 -0.205 11.446 1.00 98.19 81 ILE A CA 1
ATOM 631 C C . ILE A 1 81 ? 3.554 -0.590 11.620 1.00 98.19 81 ILE A C 1
ATOM 633 O O . ILE A 1 81 ? 2.821 0.092 12.349 1.00 98.19 81 ILE A O 1
ATOM 637 N N . ILE A 1 82 ? 3.120 -1.670 10.961 1.00 97.94 82 ILE A N 1
ATOM 638 C CA . ILE A 1 82 ? 1.719 -2.108 10.966 1.00 97.94 82 ILE A CA 1
ATOM 639 C C . ILE A 1 82 ? 1.329 -2.685 12.332 1.00 97.94 82 ILE A C 1
ATOM 641 O O . ILE A 1 82 ? 0.248 -2.383 12.837 1.00 97.94 82 ILE A O 1
ATOM 645 N N . ASN A 1 83 ? 2.206 -3.443 12.993 1.00 97.88 83 ASN A N 1
ATOM 646 C CA . ASN A 1 83 ? 1.898 -4.096 14.274 1.00 97.88 83 ASN A CA 1
ATOM 647 C C . ASN A 1 83 ? 1.670 -3.121 15.438 1.00 97.88 83 ASN A C 1
ATOM 649 O O . ASN A 1 83 ? 1.066 -3.511 16.434 1.00 97.88 83 ASN A O 1
ATOM 653 N N . LYS A 1 84 ? 2.073 -1.850 15.301 1.00 95.94 84 LYS A N 1
ATOM 654 C CA . LYS A 1 84 ? 1.730 -0.780 16.256 1.00 95.94 84 LYS A CA 1
ATOM 655 C C . LYS A 1 84 ? 0.218 -0.495 16.340 1.00 95.94 84 LYS A C 1
ATOM 657 O O . LYS A 1 84 ? -0.222 0.111 17.309 1.00 95.94 84 LYS A O 1
ATOM 662 N N . GLY A 1 85 ? -0.571 -0.929 15.354 1.00 95.12 85 GLY A N 1
ATOM 663 C CA . GLY A 1 85 ? -2.035 -0.890 15.391 1.00 95.12 85 GLY A CA 1
ATOM 664 C C . GLY A 1 85 ? -2.657 0.504 15.267 1.00 95.12 85 GLY A C 1
ATOM 665 O O . GLY A 1 85 ? -1.979 1.453 14.874 1.00 95.12 85 GLY A O 1
ATOM 666 N N . ASN A 1 86 ? -3.957 0.610 15.573 1.00 94.50 86 ASN A N 1
ATOM 667 C CA . ASN A 1 86 ? -4.775 1.834 15.495 1.00 94.50 86 ASN A CA 1
ATOM 668 C C . ASN A 1 86 ? -4.796 2.506 14.110 1.00 94.50 86 ASN A C 1
ATOM 670 O O . ASN A 1 86 ? -4.873 3.731 13.992 1.00 94.50 86 ASN A O 1
ATOM 674 N N . ILE A 1 87 ? -4.732 1.705 13.046 1.00 95.75 87 ILE A N 1
ATOM 675 C CA . ILE A 1 87 ? -4.621 2.206 11.674 1.00 95.75 87 ILE A CA 1
ATOM 676 C C . ILE A 1 87 ? -6.011 2.438 11.089 1.00 95.75 87 ILE A C 1
ATOM 678 O O . ILE A 1 87 ? -6.820 1.511 11.012 1.00 95.75 87 ILE A O 1
ATOM 682 N N . LYS A 1 88 ? -6.284 3.669 10.645 1.00 94.38 88 LYS A N 1
ATOM 683 C CA . LYS A 1 88 ? -7.514 4.015 9.916 1.00 94.38 88 LYS A CA 1
ATOM 684 C C . LYS A 1 88 ? -7.303 4.050 8.404 1.00 94.38 88 LYS A C 1
ATOM 686 O O . LYS A 1 88 ? -8.232 3.746 7.657 1.00 94.38 88 LYS A O 1
ATOM 691 N N . GLN A 1 89 ? -6.093 4.383 7.965 1.00 96.00 89 GLN A N 1
ATOM 692 C CA . GLN A 1 89 ? -5.732 4.408 6.555 1.00 96.00 89 GLN A CA 1
ATOM 693 C C . GLN A 1 89 ? -4.285 3.955 6.357 1.00 96.00 89 GLN A C 1
ATOM 695 O O . GLN A 1 89 ? -3.409 4.318 7.143 1.00 96.00 89 GLN A O 1
ATOM 700 N N . LEU A 1 90 ? -4.055 3.165 5.311 1.00 98.06 90 LEU A N 1
ATOM 701 C CA . LEU A 1 90 ? -2.739 2.731 4.862 1.00 98.06 90 LEU A CA 1
ATOM 702 C C . LEU A 1 90 ? -2.644 2.848 3.338 1.00 98.06 90 LEU A C 1
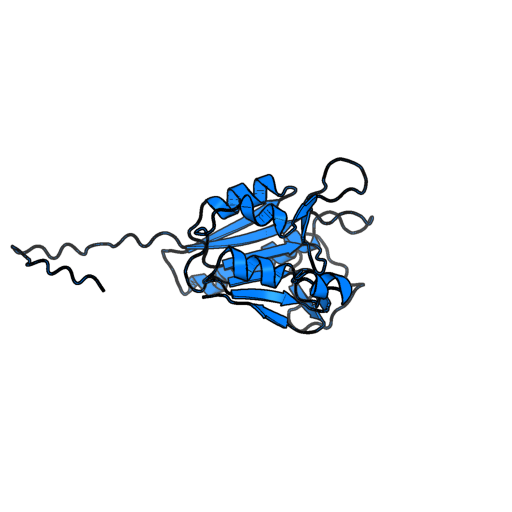ATOM 704 O O . LEU A 1 90 ? -3.367 2.162 2.623 1.00 98.06 90 LEU A O 1
ATOM 708 N N . ASP A 1 91 ? -1.709 3.648 2.845 1.00 97.75 91 ASP A N 1
ATOM 709 C CA . ASP A 1 91 ? -1.378 3.761 1.425 1.00 97.75 91 ASP A CA 1
ATOM 710 C C . ASP A 1 91 ? 0.032 3.215 1.182 1.00 97.75 91 ASP A C 1
ATOM 712 O O . ASP A 1 91 ? 0.990 3.683 1.795 1.00 97.75 91 ASP A O 1
ATOM 716 N N . ILE A 1 92 ? 0.175 2.225 0.296 1.00 96.12 92 ILE A N 1
ATOM 717 C CA . ILE A 1 92 ? 1.474 1.636 -0.065 1.00 96.12 92 ILE A CA 1
ATOM 718 C C . ILE A 1 92 ? 1.777 1.915 -1.538 1.00 96.12 92 ILE A C 1
ATOM 720 O O . ILE A 1 92 ? 1.109 1.381 -2.425 1.00 96.12 92 ILE A O 1
ATOM 724 N N . PHE A 1 93 ? 2.816 2.711 -1.787 1.00 93.56 93 PHE A N 1
ATOM 725 C CA . PHE A 1 93 ? 3.399 2.982 -3.099 1.00 93.56 93 PHE A CA 1
ATOM 726 C C . PHE A 1 93 ? 4.527 1.993 -3.377 1.00 93.56 93 PHE A C 1
ATOM 728 O O . PHE A 1 93 ? 5.571 2.013 -2.723 1.00 93.56 93 PHE A O 1
ATOM 735 N N . SER A 1 94 ? 4.287 1.084 -4.319 1.00 90.44 94 SER A N 1
ATOM 736 C CA . SER A 1 94 ? 5.141 -0.080 -4.549 1.00 90.44 94 SER A CA 1
ATOM 737 C C . SER A 1 94 ? 4.906 -0.658 -5.945 1.00 90.44 94 SER A C 1
ATOM 739 O O . SER A 1 94 ? 3.841 -0.490 -6.542 1.00 90.44 94 SER A O 1
ATOM 741 N N . HIS A 1 95 ? 5.876 -1.405 -6.472 1.00 88.75 95 HIS A N 1
ATOM 742 C CA . HIS A 1 95 ? 5.586 -2.298 -7.590 1.00 88.75 95 HIS A CA 1
ATOM 743 C C . HIS A 1 95 ? 4.688 -3.453 -7.137 1.00 88.75 95 HIS A C 1
ATOM 745 O O . HIS A 1 95 ? 4.827 -3.998 -6.045 1.00 88.75 95 HIS A O 1
ATOM 751 N N . GLY A 1 96 ? 3.776 -3.864 -8.012 1.00 88.62 96 GLY A N 1
ATOM 752 C CA . GLY A 1 96 ? 2.815 -4.916 -7.714 1.00 88.62 96 GLY A CA 1
ATOM 753 C C . GLY A 1 96 ? 2.838 -6.028 -8.749 1.00 88.62 96 GLY A C 1
ATOM 754 O O . GLY A 1 96 ? 3.123 -5.815 -9.932 1.00 88.62 96 GLY A O 1
ATOM 755 N N . GLY A 1 97 ? 2.488 -7.216 -8.282 1.00 90.75 97 GLY A N 1
ATOM 756 C CA . GLY A 1 97 ? 2.019 -8.315 -9.099 1.00 90.75 97 GLY A CA 1
ATOM 757 C C . GLY A 1 97 ? 0.661 -8.788 -8.596 1.00 90.75 97 GLY A C 1
ATOM 758 O O . GLY A 1 97 ? 0.165 -8.351 -7.560 1.00 90.75 97 GLY A O 1
ATOM 759 N N . THR A 1 98 ? 0.069 -9.741 -9.313 1.00 94.75 98 THR A N 1
ATOM 760 C CA . THR A 1 98 ? -1.224 -10.311 -8.920 1.00 94.75 98 THR A CA 1
ATOM 761 C C . THR A 1 98 ? -1.224 -10.858 -7.493 1.00 94.75 98 THR A C 1
ATOM 763 O O . THR A 1 98 ? -2.214 -10.722 -6.786 1.00 94.75 98 THR A O 1
ATOM 766 N N . GLU A 1 99 ? -0.117 -11.454 -7.055 1.00 94.50 99 GLU A N 1
ATOM 767 C CA . GLU A 1 99 ? -0.027 -12.192 -5.787 1.00 94.50 99 GLU A CA 1
ATOM 768 C C . GLU A 1 99 ? 1.038 -11.634 -4.835 1.00 94.50 99 GLU A C 1
ATOM 770 O O . GLU A 1 99 ? 1.318 -12.262 -3.817 1.00 94.50 99 GLU A O 1
ATOM 775 N N . HIS A 1 100 ? 1.654 -10.494 -5.164 1.00 93.25 100 HIS A N 1
ATOM 776 C CA . HIS A 1 100 ? 2.705 -9.910 -4.334 1.00 93.25 100 HIS A CA 1
ATOM 777 C C . HIS A 1 100 ? 2.816 -8.391 -4.457 1.00 93.25 100 HIS A C 1
ATOM 779 O O . HIS A 1 100 ? 2.414 -7.802 -5.461 1.00 93.25 100 HIS A O 1
ATOM 785 N N . LEU A 1 101 ? 3.453 -7.789 -3.455 1.00 93.44 101 LEU A N 1
ATOM 786 C CA . LEU A 1 101 ? 3.996 -6.429 -3.497 1.00 93.44 101 LEU A CA 1
ATOM 787 C C . LEU A 1 101 ? 5.523 -6.480 -3.407 1.00 93.44 101 LEU A C 1
ATOM 789 O O . LEU A 1 101 ? 6.070 -7.344 -2.724 1.00 93.44 101 LEU A O 1
ATOM 793 N N . VAL A 1 102 ? 6.214 -5.562 -4.078 1.00 92.06 102 VAL A N 1
ATOM 794 C CA . VAL A 1 102 ? 7.667 -5.388 -3.945 1.00 92.06 102 VAL A CA 1
ATOM 795 C C . VAL A 1 102 ? 7.933 -4.437 -2.785 1.00 92.06 102 VAL A C 1
ATOM 797 O O . VAL A 1 102 ? 7.700 -3.235 -2.899 1.00 92.06 102 VAL A O 1
ATOM 800 N N . ILE A 1 103 ? 8.401 -4.958 -1.657 1.00 92.25 103 ILE A N 1
ATOM 801 C CA . ILE A 1 103 ? 8.603 -4.144 -0.453 1.00 92.25 103 ILE A CA 1
ATOM 802 C C . ILE A 1 103 ? 10.043 -3.649 -0.345 1.00 92.25 103 ILE A C 1
ATOM 804 O O . ILE A 1 103 ? 10.257 -2.481 -0.027 1.00 92.25 103 ILE A O 1
ATOM 808 N N . GLY A 1 104 ? 11.008 -4.521 -0.630 1.00 89.38 104 GLY A N 1
ATOM 809 C CA . GLY A 1 104 ? 12.425 -4.260 -0.394 1.00 89.38 104 GLY A CA 1
ATOM 810 C C . GLY A 1 104 ? 13.330 -4.664 -1.549 1.00 89.38 104 GLY A C 1
ATOM 811 O O . GLY A 1 104 ? 12.909 -5.336 -2.496 1.00 89.38 104 GLY A O 1
ATOM 812 N N . SER A 1 105 ? 14.594 -4.278 -1.445 1.00 82.56 105 SER A N 1
ATOM 813 C CA . SER A 1 105 ? 15.685 -4.641 -2.348 1.00 82.56 105 SER A CA 1
ATOM 814 C C . SER A 1 105 ? 16.085 -6.113 -2.241 1.00 82.56 105 SER A C 1
ATOM 816 O O . SER A 1 105 ? 16.498 -6.718 -3.227 1.00 82.56 105 SER A O 1
ATOM 818 N N . GLY A 1 106 ? 15.875 -6.741 -1.082 1.00 78.81 106 GLY A N 1
ATOM 819 C CA . GLY A 1 106 ? 16.307 -8.117 -0.832 1.00 78.81 106 GLY A CA 1
ATOM 820 C C . GLY A 1 106 ? 17.834 -8.285 -0.887 1.00 78.81 106 GLY A C 1
ATOM 821 O O . GLY A 1 106 ? 18.592 -7.335 -1.066 1.00 78.81 106 GLY A O 1
ATOM 822 N N . GLU A 1 107 ? 18.314 -9.518 -0.725 1.00 73.56 107 GLU A N 1
ATOM 823 C CA . GLU A 1 107 ? 19.755 -9.790 -0.646 1.00 73.56 107 GLU A CA 1
ATOM 824 C C . GLU A 1 107 ? 20.369 -10.085 -2.026 1.00 73.56 107 GLU A C 1
ATOM 826 O O . GLU A 1 107 ? 20.297 -11.208 -2.528 1.00 73.56 107 GLU A O 1
ATOM 831 N N . GLY A 1 108 ? 20.997 -9.076 -2.640 1.00 59.62 108 GLY A N 1
ATOM 832 C CA . GLY A 1 108 ? 21.817 -9.207 -3.853 1.00 59.62 108 GLY A CA 1
ATOM 833 C C . GLY A 1 108 ? 21.367 -8.332 -5.030 1.00 59.62 108 GLY A C 1
ATOM 834 O O . GLY A 1 108 ? 20.230 -7.872 -5.100 1.00 59.62 108 GLY A O 1
ATOM 835 N N . ILE A 1 109 ? 22.267 -8.104 -5.995 1.00 59.44 109 ILE A N 1
ATOM 836 C CA . ILE A 1 109 ? 21.985 -7.266 -7.174 1.00 59.44 109 ILE A CA 1
ATOM 837 C C . ILE A 1 109 ? 20.809 -7.850 -7.969 1.00 59.44 109 ILE A C 1
ATOM 839 O O . ILE A 1 109 ? 20.804 -9.027 -8.332 1.00 59.44 109 ILE A O 1
ATOM 843 N N . GLY A 1 110 ? 19.805 -7.013 -8.245 1.00 64.81 110 GLY A N 1
ATOM 844 C CA . GLY A 1 110 ? 18.615 -7.394 -9.012 1.00 64.81 110 GLY A CA 1
ATOM 845 C C . GLY A 1 110 ? 17.617 -8.269 -8.249 1.00 64.81 110 GLY A C 1
ATOM 846 O O . GLY A 1 110 ? 16.644 -8.740 -8.844 1.00 64.81 110 GLY A O 1
ATOM 847 N N . LYS A 1 111 ? 17.833 -8.501 -6.949 1.00 78.44 111 LYS A N 1
ATOM 848 C CA . LYS A 1 111 ? 16.839 -9.139 -6.087 1.00 78.44 111 LYS A CA 1
ATOM 849 C C . LYS A 1 111 ? 15.772 -8.128 -5.672 1.00 78.44 111 LYS A C 1
ATOM 851 O O . LYS A 1 111 ? 15.879 -6.928 -5.924 1.00 78.44 111 LYS A O 1
ATOM 856 N N . ARG A 1 112 ? 14.672 -8.672 -5.160 1.00 86.50 112 ARG A N 1
ATOM 857 C CA . ARG A 1 112 ? 13.528 -7.941 -4.621 1.00 86.50 112 ARG A CA 1
ATOM 858 C C . ARG A 1 112 ? 12.974 -8.753 -3.462 1.00 86.50 112 ARG A C 1
ATOM 860 O O . ARG A 1 112 ? 12.807 -9.967 -3.596 1.00 86.50 112 ARG A O 1
ATOM 867 N N . GLU A 1 113 ? 12.669 -8.092 -2.359 1.00 91.31 113 GLU A N 1
ATOM 868 C CA . GLU A 1 113 ? 11.902 -8.672 -1.267 1.00 91.31 113 GLU A CA 1
ATOM 869 C C . GLU A 1 113 ? 10.410 -8.526 -1.583 1.00 91.31 113 GLU A C 1
ATOM 871 O O . GLU A 1 113 ? 9.886 -7.418 -1.741 1.00 91.31 113 GLU A O 1
ATOM 876 N N . LEU A 1 114 ? 9.739 -9.665 -1.737 1.00 93.19 114 LEU A N 1
ATOM 877 C CA . LEU A 1 114 ? 8.360 -9.748 -2.202 1.00 93.19 114 LEU A CA 1
ATOM 878 C C . LEU A 1 114 ? 7.454 -10.179 -1.055 1.00 93.19 114 LEU A C 1
ATOM 880 O O . LEU A 1 114 ? 7.683 -11.223 -0.449 1.00 93.19 114 LEU A O 1
ATOM 884 N N . LEU A 1 115 ? 6.413 -9.395 -0.796 1.00 95.31 115 LEU A N 1
ATOM 885 C CA . LEU A 1 115 ? 5.399 -9.701 0.201 1.00 95.31 115 LEU A CA 1
ATOM 886 C C . LEU A 1 115 ? 4.282 -10.529 -0.424 1.00 95.31 115 LEU A C 1
ATOM 888 O O . LEU A 1 115 ? 3.545 -10.024 -1.273 1.00 95.31 115 LEU A O 1
ATOM 892 N N . TYR A 1 116 ? 4.142 -11.775 0.021 1.00 96.19 116 TYR A N 1
ATOM 893 C CA . TYR A 1 116 ? 3.100 -12.705 -0.407 1.00 96.19 116 TYR A CA 1
ATOM 894 C C . TYR A 1 116 ? 2.052 -12.925 0.689 1.00 96.19 116 TYR A C 1
ATOM 896 O O . TYR A 1 116 ? 2.241 -12.580 1.853 1.00 96.19 116 TYR A O 1
ATOM 904 N N . ALA A 1 117 ? 0.956 -13.607 0.343 1.00 95.50 117 ALA A N 1
ATOM 905 C CA . ALA A 1 117 ? -0.068 -14.015 1.308 1.00 95.50 117 ALA A CA 1
ATOM 906 C C . ALA A 1 117 ? 0.490 -14.834 2.494 1.00 95.50 117 ALA A C 1
ATOM 908 O O . ALA A 1 117 ? -0.003 -14.724 3.612 1.00 95.50 117 ALA A O 1
ATOM 909 N N . SER A 1 118 ? 1.546 -15.631 2.283 1.00 95.31 118 SER A N 1
ATOM 910 C CA . SER A 1 118 ? 2.203 -16.408 3.347 1.00 95.31 118 SER A CA 1
ATOM 911 C C . SER A 1 118 ? 2.844 -15.534 4.429 1.00 95.31 118 SER A C 1
ATOM 913 O O . SER A 1 118 ? 2.930 -15.947 5.587 1.00 95.31 118 SER A O 1
ATOM 915 N N . ASP A 1 119 ? 3.259 -14.319 4.072 1.00 97.25 119 ASP A N 1
ATOM 916 C CA . ASP A 1 119 ? 3.884 -13.368 4.988 1.00 97.25 119 ASP A CA 1
ATOM 917 C C . ASP A 1 119 ? 2.866 -12.645 5.868 1.00 97.25 119 ASP A C 1
ATOM 919 O O . ASP A 1 119 ? 3.252 -12.047 6.871 1.00 97.25 119 ASP A O 1
ATOM 923 N N . LEU A 1 120 ? 1.569 -12.727 5.543 1.00 97.25 120 LEU A N 1
ATOM 924 C CA . LEU A 1 120 ? 0.517 -12.061 6.309 1.00 97.25 120 LEU A CA 1
ATOM 925 C C . LEU A 1 120 ? 0.496 -12.511 7.772 1.00 97.25 120 LEU A C 1
ATOM 927 O O . LEU A 1 120 ? 0.246 -11.705 8.659 1.00 97.25 120 LEU A O 1
ATOM 931 N N . SER A 1 121 ? 0.880 -13.762 8.036 1.00 97.38 121 SER A N 1
ATOM 932 C CA . SER A 1 121 ? 1.006 -14.316 9.391 1.00 97.38 121 SER A CA 1
ATOM 933 C C . SER A 1 121 ? 1.989 -13.563 10.303 1.00 97.38 121 SER A C 1
ATOM 935 O O . SER A 1 121 ? 1.907 -13.704 11.521 1.00 97.38 121 SER A O 1
ATOM 937 N N . LYS A 1 122 ? 2.891 -12.744 9.744 1.00 97.94 122 LYS A N 1
ATOM 938 C CA . LYS A 1 122 ? 3.834 -11.895 10.494 1.00 97.94 122 LYS A CA 1
ATOM 939 C C . LYS A 1 122 ? 3.168 -10.638 11.075 1.00 97.94 122 LYS A C 1
ATOM 941 O O . LYS A 1 122 ? 3.729 -10.006 11.972 1.00 97.94 122 LYS A O 1
ATOM 946 N N . PHE A 1 123 ? 1.996 -10.256 10.567 1.00 98.19 123 PHE A N 1
ATOM 947 C CA . PHE A 1 123 ? 1.279 -9.057 10.993 1.00 98.19 123 PHE A CA 1
ATOM 948 C C . PHE A 1 123 ? 0.260 -9.360 12.090 1.00 98.19 123 PHE A C 1
ATOM 950 O O . PHE A 1 123 ? -0.380 -10.412 12.096 1.00 98.19 123 PHE A O 1
ATOM 957 N N . ASN A 1 124 ? 0.039 -8.397 12.980 1.00 96.81 124 ASN A N 1
ATOM 958 C CA . ASN A 1 124 ? -1.063 -8.429 13.928 1.00 96.81 124 ASN A CA 1
ATOM 959 C C . ASN A 1 124 ? -2.396 -8.235 13.180 1.00 96.81 124 ASN A C 1
ATOM 961 O O . ASN A 1 124 ? -2.608 -7.216 12.526 1.00 96.81 124 ASN A O 1
ATOM 965 N N . LYS A 1 125 ? -3.306 -9.210 13.291 1.00 96.00 125 LYS A N 1
ATOM 966 C CA . LYS A 1 125 ? -4.621 -9.182 12.626 1.00 96.00 125 LYS A CA 1
ATOM 967 C C . LYS A 1 125 ? -5.484 -8.000 13.062 1.00 96.00 125 LYS A C 1
ATOM 969 O O . LYS A 1 125 ? -6.242 -7.483 12.254 1.00 96.00 125 LYS A O 1
ATOM 974 N N . ASP A 1 126 ? -5.310 -7.534 14.296 1.00 95.81 126 ASP A N 1
ATOM 975 C CA . ASP A 1 126 ? -6.103 -6.451 14.884 1.00 95.81 126 ASP A CA 1
ATOM 976 C C . ASP A 1 126 ? -5.452 -5.066 14.709 1.00 95.81 126 ASP A C 1
ATOM 978 O O . ASP A 1 126 ? -5.824 -4.098 15.371 1.00 95.81 126 ASP A O 1
ATOM 982 N N . SER A 1 127 ? -4.462 -4.941 13.818 1.00 96.44 127 SER A N 1
ATOM 983 C CA . SER A 1 127 ? -3.773 -3.669 13.572 1.00 96.44 127 SER A CA 1
ATOM 984 C C . SER A 1 127 ? -4.671 -2.569 12.992 1.00 96.44 127 SER A C 1
ATOM 986 O O . SER A 1 127 ? -4.368 -1.380 13.138 1.00 96.44 127 SER A O 1
ATOM 988 N N . PHE A 1 128 ? -5.758 -2.945 12.320 1.00 96.50 128 PHE A N 1
ATOM 989 C CA . PHE A 1 128 ? -6.639 -2.019 11.617 1.00 96.50 128 PHE A CA 1
ATOM 990 C C . PHE A 1 128 ? -7.931 -1.773 12.388 1.00 96.50 128 PHE A C 1
ATOM 992 O O . PHE A 1 128 ? -8.565 -2.688 12.913 1.00 96.50 128 PHE A O 1
ATOM 999 N N . LEU A 1 129 ? -8.347 -0.509 12.420 1.00 93.69 129 LEU A N 1
ATOM 1000 C CA . LEU A 1 129 ? -9.651 -0.126 12.942 1.00 93.69 129 LEU A CA 1
ATOM 1001 C C . LEU A 1 129 ? -10.762 -0.625 12.013 1.00 93.69 129 LEU A C 1
ATOM 1003 O O . LEU A 1 129 ? -10.559 -0.846 10.818 1.00 93.69 129 LEU A O 1
ATOM 1007 N N . LYS A 1 130 ? -11.981 -0.719 12.549 1.00 92.44 130 LYS A N 1
ATOM 1008 C CA . LYS A 1 130 ? -13.157 -1.007 11.727 1.00 92.44 130 LYS A CA 1
ATOM 1009 C C . LYS A 1 130 ? -13.291 0.031 10.604 1.00 92.44 130 LYS A C 1
ATOM 1011 O O . LYS A 1 130 ? -13.128 1.242 10.810 1.00 92.44 130 LYS A O 1
ATOM 1016 N N . ASP A 1 131 ? -13.592 -0.466 9.411 1.00 92.56 131 ASP A N 1
ATOM 1017 C CA . ASP A 1 131 ? -13.724 0.294 8.174 1.00 92.56 131 ASP A CA 1
ATOM 1018 C C . ASP A 1 131 ? -12.443 1.061 7.816 1.00 92.56 131 ASP A C 1
ATOM 1020 O O . ASP A 1 131 ? -12.511 2.156 7.250 1.00 92.56 131 ASP A O 1
ATOM 1024 N N . ALA A 1 132 ? -11.273 0.554 8.218 1.00 95.69 132 ALA A N 1
ATOM 1025 C CA . ALA A 1 132 ? -10.000 1.072 7.736 1.00 95.69 132 ALA A CA 1
ATOM 1026 C C . ALA A 1 132 ? -9.861 0.833 6.231 1.00 95.69 132 ALA A C 1
ATOM 1028 O O . ALA A 1 132 ? -10.428 -0.120 5.690 1.00 95.69 132 ALA A O 1
ATOM 1029 N N . ILE A 1 133 ? -9.106 1.698 5.560 1.00 97.62 133 ILE A N 1
ATOM 1030 C CA . ILE A 1 133 ? -8.849 1.595 4.122 1.00 97.62 133 ILE A CA 1
ATOM 1031 C C . ILE A 1 133 ? -7.371 1.289 3.908 1.00 97.62 133 ILE A C 1
ATOM 1033 O O . ILE A 1 133 ? -6.509 1.983 4.440 1.00 97.62 133 ILE A O 1
ATOM 1037 N N . ILE A 1 134 ? -7.092 0.257 3.121 1.00 98.31 134 ILE A N 1
ATOM 1038 C CA . ILE A 1 134 ? -5.754 -0.094 2.654 1.00 98.31 134 ILE A CA 1
ATOM 1039 C C . ILE A 1 134 ? -5.738 0.090 1.139 1.00 98.31 134 ILE A C 1
ATOM 1041 O O . ILE A 1 134 ? -6.563 -0.509 0.455 1.00 98.31 134 ILE A O 1
ATOM 1045 N N . THR A 1 135 ? -4.806 0.869 0.601 1.00 97.81 135 THR A N 1
ATOM 1046 C CA . THR A 1 135 ? -4.669 1.096 -0.842 1.00 97.81 135 THR A CA 1
ATOM 1047 C C . THR A 1 135 ? -3.301 0.642 -1.326 1.00 97.81 135 THR A C 1
ATOM 1049 O O . THR A 1 135 ? -2.269 1.078 -0.814 1.00 97.81 135 THR A O 1
ATOM 1052 N N . PHE A 1 136 ? -3.284 -0.206 -2.354 1.00 95.81 136 PHE A N 1
ATOM 1053 C CA . PHE A 1 136 ? -2.053 -0.633 -3.016 1.00 95.81 136 PHE A CA 1
ATOM 1054 C C . PHE A 1 136 ? -1.848 0.106 -4.333 1.00 95.81 136 PHE A C 1
ATOM 1056 O O . PHE A 1 136 ? -2.361 -0.320 -5.369 1.00 95.81 136 PHE A O 1
ATOM 1063 N N . TRP A 1 137 ? -1.038 1.165 -4.304 1.00 93.19 137 TRP A N 1
ATOM 1064 C CA . TRP A 1 137 ? -0.598 1.945 -5.465 1.00 93.19 137 TRP A CA 1
ATOM 1065 C C . TRP A 1 137 ? 0.475 1.199 -6.264 1.00 93.19 137 TRP A C 1
ATOM 1067 O O . TRP A 1 137 ? 1.614 1.642 -6.382 1.00 93.19 137 TRP A O 1
ATOM 1077 N N . GLY A 1 138 ? 0.087 0.044 -6.808 1.00 89.25 138 GLY A N 1
ATOM 1078 C CA . GLY A 1 138 ? 0.945 -0.844 -7.583 1.00 89.25 138 GLY A CA 1
ATOM 1079 C C . GLY A 1 138 ? 0.200 -1.586 -8.690 1.00 89.25 138 GLY A C 1
ATOM 1080 O O . GLY A 1 138 ? -1.032 -1.607 -8.761 1.00 89.25 138 GLY A O 1
ATOM 1081 N N . CYS A 1 139 ? 0.961 -2.200 -9.594 1.00 89.88 139 CYS A N 1
ATOM 1082 C CA . CYS A 1 139 ? 0.418 -2.909 -10.750 1.00 89.88 139 CYS A CA 1
ATOM 1083 C C . CYS A 1 139 ? -0.282 -4.220 -10.373 1.00 89.88 139 CYS A C 1
ATOM 1085 O O . CYS A 1 139 ? 0.208 -4.985 -9.551 1.00 89.88 139 CYS A O 1
ATOM 1087 N N . LYS A 1 140 ? -1.406 -4.516 -11.036 1.00 92.88 140 LYS A N 1
ATOM 1088 C CA . LYS A 1 140 ? -2.107 -5.814 -11.000 1.00 92.88 140 LYS A CA 1
ATOM 1089 C C . LYS A 1 140 ? -2.494 -6.351 -9.614 1.00 92.88 140 LYS A C 1
ATOM 1091 O O . LYS A 1 140 ? -2.899 -7.506 -9.529 1.00 92.88 140 LYS A O 1
ATOM 1096 N N . THR A 1 141 ? -2.463 -5.548 -8.556 1.00 94.81 141 THR A N 1
ATOM 1097 C CA . THR A 1 141 ? -2.729 -5.974 -7.168 1.00 94.81 141 THR A CA 1
ATOM 1098 C C . THR A 1 141 ? -4.140 -6.533 -6.946 1.00 94.81 141 THR A C 1
ATOM 1100 O O . THR A 1 141 ? -4.368 -7.254 -5.976 1.00 94.81 141 THR A O 1
ATOM 1103 N N . ALA A 1 142 ? -5.069 -6.257 -7.872 1.00 95.88 142 ALA A N 1
ATOM 1104 C CA . ALA A 1 142 ? -6.428 -6.804 -7.903 1.00 95.88 142 ALA A CA 1
ATOM 1105 C C . ALA A 1 142 ? -6.767 -7.622 -9.170 1.00 95.88 142 ALA A C 1
ATOM 1107 O O . ALA A 1 142 ? -7.940 -7.899 -9.471 1.00 95.88 142 ALA A O 1
ATOM 1108 N N . SER A 1 143 ? -5.755 -7.981 -9.964 1.00 92.75 143 SER A N 1
ATOM 1109 C CA . SER A 1 143 ? -5.939 -8.853 -11.126 1.00 92.75 143 SER A CA 1
ATOM 1110 C C . SER A 1 143 ? -6.342 -10.259 -10.704 1.00 92.75 143 SER A C 1
ATOM 1112 O O . SER A 1 143 ? -5.956 -10.740 -9.648 1.00 92.75 143 SER A O 1
ATOM 1114 N N . ASN A 1 144 ? -7.092 -10.961 -11.551 1.00 89.69 144 ASN A N 1
ATOM 1115 C CA . ASN A 1 144 ? -7.356 -12.373 -11.294 1.00 89.69 144 ASN A CA 1
ATOM 1116 C C . ASN A 1 144 ? -6.047 -13.171 -11.443 1.00 89.69 144 ASN A C 1
ATOM 1118 O O . ASN A 1 144 ? -5.326 -12.967 -12.427 1.00 89.69 144 ASN A O 1
ATOM 1122 N N . PRO A 1 145 ? -5.744 -14.102 -10.523 1.00 81.44 145 PRO A N 1
ATOM 1123 C CA . PRO A 1 145 ? -4.682 -15.080 -10.722 1.00 81.44 145 PRO A CA 1
ATOM 1124 C C . PRO A 1 145 ? -4.921 -15.906 -11.988 1.00 81.44 145 PRO A C 1
ATOM 1126 O O . PRO A 1 145 ? -6.043 -15.992 -12.500 1.00 81.44 145 PRO A O 1
ATOM 1129 N N . SER A 1 146 ? -3.867 -16.550 -12.494 1.00 83.50 146 SER A N 1
ATOM 1130 C CA . SER A 1 146 ? -4.007 -17.463 -13.632 1.00 83.50 146 SER A CA 1
ATOM 1131 C C . SER A 1 146 ? -5.004 -18.586 -13.316 1.00 83.50 146 SER A C 1
ATOM 1133 O O . SER A 1 146 ? -5.215 -18.941 -12.155 1.00 83.50 146 SER A O 1
ATOM 1135 N N . ARG A 1 147 ? -5.616 -19.184 -14.349 1.00 82.88 147 ARG A N 1
ATOM 1136 C CA . ARG A 1 147 ? -6.661 -20.214 -14.184 1.00 82.88 147 ARG A CA 1
ATOM 1137 C C . ARG A 1 147 ? -6.220 -21.369 -13.279 1.00 82.88 147 ARG A C 1
ATOM 1139 O O . ARG A 1 147 ? -6.986 -21.784 -12.416 1.00 82.88 147 ARG A O 1
ATOM 1146 N N . PHE A 1 148 ? -4.981 -21.839 -13.444 1.00 81.88 148 PHE A N 1
ATOM 1147 C CA . PHE A 1 148 ? -4.390 -22.875 -12.594 1.00 81.88 148 PHE A CA 1
ATOM 1148 C C . PHE A 1 148 ? -4.257 -22.419 -11.135 1.00 81.88 148 PHE A C 1
ATOM 1150 O O . PHE A 1 148 ? -4.651 -23.140 -10.225 1.00 81.88 148 PHE A O 1
ATOM 1157 N N . ARG A 1 149 ? -3.767 -21.195 -10.900 1.00 81.81 149 ARG A N 1
ATOM 1158 C CA . ARG A 1 149 ? -3.626 -20.647 -9.544 1.00 81.81 149 ARG A CA 1
ATOM 1159 C C . ARG A 1 149 ? -4.978 -20.448 -8.859 1.00 81.81 149 ARG A C 1
ATOM 1161 O O . ARG A 1 149 ? -5.127 -20.790 -7.693 1.00 81.81 149 ARG A O 1
ATOM 1168 N N . LYS A 1 150 ? -5.988 -19.995 -9.602 1.00 78.75 150 LYS A N 1
ATOM 1169 C CA . LYS A 1 150 ? -7.367 -19.901 -9.109 1.00 78.75 150 LYS A CA 1
ATOM 1170 C C . LYS A 1 150 ? -7.947 -21.275 -8.749 1.00 78.75 150 LYS A C 1
ATOM 1172 O O . LYS A 1 150 ? -8.662 -21.382 -7.761 1.00 78.75 150 LYS A O 1
ATOM 1177 N N . PHE A 1 151 ? -7.629 -22.321 -9.519 1.00 82.44 151 PHE A N 1
ATOM 1178 C CA . PHE A 1 151 ? -8.074 -23.692 -9.234 1.00 82.44 151 PHE A CA 1
ATOM 1179 C C . PHE A 1 151 ? -7.535 -24.217 -7.895 1.00 82.44 151 PHE A C 1
ATOM 1181 O O . PHE A 1 151 ? -8.269 -24.866 -7.161 1.00 82.44 151 PHE A O 1
ATOM 1188 N N . ILE A 1 152 ? -6.298 -23.864 -7.532 1.00 86.12 152 ILE A N 1
ATOM 1189 C CA . ILE A 1 152 ? -5.716 -24.180 -6.214 1.00 86.12 152 ILE A CA 1
ATOM 1190 C C . ILE A 1 152 ? -6.053 -23.131 -5.134 1.00 86.12 152 ILE A C 1
ATOM 1192 O O . ILE A 1 152 ? -5.378 -23.056 -4.110 1.00 86.12 152 ILE A O 1
ATOM 1196 N N . GLY A 1 153 ? -7.068 -22.293 -5.367 1.00 83.44 153 GLY A N 1
ATOM 1197 C CA . GLY A 1 153 ? -7.599 -21.350 -4.381 1.00 83.44 153 GLY A CA 1
ATOM 1198 C C . GLY A 1 153 ? -6.772 -20.083 -4.153 1.00 83.44 153 GLY A C 1
ATOM 1199 O O . GLY A 1 153 ? -7.074 -19.345 -3.220 1.00 83.44 153 GLY A O 1
ATOM 1200 N N . LYS A 1 154 ? -5.750 -19.795 -4.974 1.00 89.31 154 LYS A N 1
ATOM 1201 C CA . LYS A 1 154 ? -4.995 -18.538 -4.852 1.00 89.31 154 LYS A CA 1
ATOM 1202 C C . LYS A 1 154 ? -5.871 -17.352 -5.224 1.00 89.31 154 LYS A C 1
ATOM 1204 O O . LYS A 1 154 ? -6.570 -17.388 -6.243 1.00 89.31 154 LYS A O 1
ATOM 1209 N N . LYS A 1 155 ? -5.765 -16.289 -4.432 1.00 93.81 155 LYS A N 1
ATOM 1210 C CA . LYS A 1 155 ? -6.417 -15.002 -4.666 1.00 93.81 155 LYS A CA 1
ATOM 1211 C C . LYS A 1 155 ? -5.378 -13.931 -4.989 1.00 93.81 155 LYS A C 1
ATOM 1213 O O . LYS A 1 155 ? -4.172 -14.171 -4.946 1.00 93.81 155 LYS A O 1
ATOM 1218 N N . CYS A 1 156 ? -5.851 -12.755 -5.387 1.00 95.88 156 CYS A N 1
ATOM 1219 C CA . CYS A 1 156 ? -4.965 -11.612 -5.574 1.00 95.88 156 CYS A CA 1
ATOM 1220 C C . CYS A 1 156 ? -4.511 -11.042 -4.224 1.00 95.88 156 CYS A C 1
ATOM 1222 O O . CYS A 1 156 ? -5.207 -11.208 -3.223 1.00 95.88 156 CYS A O 1
ATOM 1224 N N . ILE A 1 157 ? -3.375 -10.343 -4.192 1.00 96.94 157 ILE A N 1
ATOM 1225 C CA . ILE A 1 157 ? -2.798 -9.844 -2.936 1.00 96.94 157 ILE A CA 1
ATOM 1226 C C . ILE A 1 157 ? -3.756 -8.907 -2.184 1.00 96.94 157 ILE A C 1
ATOM 1228 O O . ILE A 1 157 ? -3.847 -8.994 -0.964 1.00 96.94 157 ILE A O 1
ATOM 1232 N N . ALA A 1 158 ? -4.537 -8.081 -2.890 1.00 97.50 158 ALA A N 1
ATOM 1233 C CA . ALA A 1 158 ? -5.551 -7.225 -2.269 1.00 97.50 158 ALA A CA 1
ATOM 1234 C C . ALA A 1 158 ? -6.653 -8.026 -1.552 1.00 97.50 158 ALA A C 1
ATOM 1236 O O . ALA A 1 158 ? -7.041 -7.693 -0.434 1.00 97.50 158 ALA A O 1
ATOM 1237 N N . GLU A 1 159 ? -7.123 -9.114 -2.160 1.00 97.50 159 GLU A N 1
ATOM 1238 C CA . GLU A 1 159 ? -8.138 -9.977 -1.553 1.00 97.50 159 GLU A CA 1
ATOM 1239 C C . GLU A 1 159 ? -7.571 -10.780 -0.372 1.00 97.50 159 GLU A C 1
ATOM 1241 O O . GLU A 1 159 ? -8.247 -10.935 0.640 1.00 97.50 159 GLU A O 1
ATOM 1246 N N . GLU A 1 160 ? -6.327 -11.262 -0.461 1.00 97.38 160 GLU A N 1
ATOM 1247 C CA . GLU A 1 160 ? -5.659 -11.970 0.644 1.00 97.38 160 GLU A CA 1
ATOM 1248 C C . GLU A 1 160 ? -5.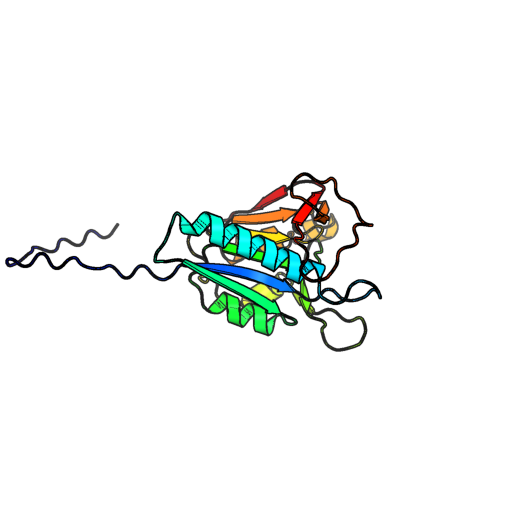495 -11.072 1.879 1.00 97.38 160 GLU A C 1
ATOM 1250 O O . GLU A 1 160 ? -5.771 -11.499 3.000 1.00 97.38 160 GLU A O 1
ATOM 1255 N N . PHE A 1 161 ? -5.127 -9.802 1.679 1.00 97.50 161 PHE A N 1
ATOM 1256 C CA . PHE A 1 161 ? -5.073 -8.813 2.757 1.00 97.50 161 PHE A CA 1
ATOM 1257 C C . PHE A 1 161 ? -6.442 -8.578 3.403 1.00 97.50 161 PHE A C 1
ATOM 1259 O O . PHE A 1 161 ? -6.534 -8.564 4.631 1.00 97.50 161 PHE A O 1
ATOM 1266 N N . ALA A 1 162 ? -7.499 -8.426 2.596 1.00 97.25 162 ALA A N 1
ATOM 1267 C CA . ALA A 1 162 ? -8.852 -8.218 3.110 1.00 97.25 162 ALA A CA 1
ATOM 1268 C C . ALA A 1 162 ? -9.304 -9.404 3.976 1.00 97.25 162 ALA A C 1
ATOM 1270 O O . ALA A 1 162 ? -9.791 -9.199 5.087 1.00 97.25 162 ALA A O 1
ATOM 1271 N N . ASN A 1 163 ? -9.055 -10.636 3.517 1.00 96.31 163 ASN A N 1
ATOM 1272 C CA . ASN A 1 163 ? -9.391 -11.851 4.267 1.00 96.31 163 ASN A CA 1
ATOM 1273 C C . ASN A 1 163 ? -8.600 -11.970 5.580 1.00 96.31 163 ASN A C 1
ATOM 1275 O O . ASN A 1 163 ? -9.114 -12.503 6.565 1.00 96.31 163 ASN A O 1
ATOM 1279 N N . TYR A 1 164 ? -7.333 -11.535 5.586 1.00 97.31 164 TYR A N 1
ATOM 1280 C CA . TYR A 1 164 ? -6.453 -11.681 6.744 1.00 97.31 164 TYR A CA 1
ATOM 1281 C C . TYR A 1 164 ? -6.781 -10.697 7.864 1.00 97.31 164 TYR A C 1
ATOM 1283 O O . TYR A 1 164 ? -6.939 -11.116 9.012 1.00 97.31 164 TYR A O 1
ATOM 1291 N N . PHE A 1 165 ? -6.860 -9.405 7.535 1.00 96.31 165 PHE A N 1
ATOM 1292 C CA . PHE A 1 165 ? -7.076 -8.354 8.529 1.00 96.31 165 PHE A CA 1
ATOM 1293 C C . PHE A 1 165 ? -8.544 -8.241 8.938 1.00 96.31 165 PHE A C 1
ATOM 1295 O O . PHE A 1 165 ? -8.817 -7.975 10.105 1.00 96.31 165 PHE A O 1
ATOM 1302 N N . LYS A 1 166 ? -9.477 -8.533 8.017 1.00 92.31 166 LYS A N 1
ATOM 1303 C CA . LYS A 1 166 ? -10.929 -8.376 8.201 1.00 92.31 166 LYS A CA 1
ATOM 1304 C C . LYS A 1 166 ? -11.325 -6.951 8.596 1.00 92.31 166 LYS A C 1
ATOM 1306 O O . LYS A 1 166 ? -10.506 -6.129 8.996 1.00 92.31 166 LYS A O 1
ATOM 1311 N N . LYS A 1 167 ? -12.606 -6.608 8.455 1.00 87.50 167 LYS A N 1
ATOM 1312 C CA . LYS A 1 167 ? -13.174 -5.296 8.822 1.00 87.50 167 LYS A CA 1
ATOM 1313 C C . LYS A 1 167 ? -12.496 -4.094 8.151 1.00 87.50 167 LYS A C 1
ATOM 1315 O O . LYS A 1 167 ? -12.775 -2.956 8.529 1.00 87.50 167 LYS A O 1
ATOM 1320 N N . CYS A 1 168 ? -11.647 -4.313 7.151 1.00 93.38 168 CYS A N 1
ATOM 1321 C CA . CYS A 1 168 ? -10.948 -3.290 6.392 1.00 93.38 168 CYS A CA 1
ATOM 1322 C C . CYS A 1 168 ? -11.256 -3.444 4.904 1.00 93.38 168 CYS A C 1
ATOM 1324 O O . CYS A 1 168 ? -11.394 -4.553 4.385 1.00 93.38 168 CYS A O 1
ATOM 1326 N N . LYS A 1 169 ? -11.350 -2.314 4.208 1.00 97.81 169 LYS A N 1
ATOM 1327 C CA . LYS A 1 169 ? -11.510 -2.259 2.758 1.00 97.81 169 LYS A CA 1
ATOM 1328 C C . LYS A 1 169 ? -10.129 -2.219 2.129 1.00 97.81 169 LYS A C 1
ATOM 1330 O O . LYS A 1 169 ? -9.358 -1.310 2.422 1.00 97.81 169 LYS A O 1
ATOM 1335 N N . VAL A 1 170 ? -9.835 -3.170 1.253 1.00 98.12 170 VAL A N 1
ATOM 1336 C CA . VAL A 1 170 ? -8.565 -3.215 0.524 1.00 98.12 170 VAL A CA 1
ATOM 1337 C C . VAL A 1 170 ? -8.808 -2.864 -0.933 1.00 98.12 170 VAL A C 1
ATOM 1339 O O . VAL A 1 170 ? -9.564 -3.536 -1.635 1.00 98.12 170 VAL A O 1
ATOM 1342 N N . VAL A 1 171 ? -8.175 -1.787 -1.376 1.00 97.69 171 VAL A N 1
ATOM 1343 C CA . VAL A 1 171 ? -8.267 -1.231 -2.720 1.00 97.69 171 VAL A CA 1
ATOM 1344 C C . VAL A 1 171 ? -7.047 -1.671 -3.521 1.00 97.69 171 VAL A C 1
ATOM 1346 O O . VAL A 1 171 ? -5.903 -1.469 -3.108 1.00 97.69 171 VAL A O 1
ATOM 1349 N N . GLY A 1 172 ? -7.294 -2.252 -4.692 1.00 96.00 172 GLY A N 1
ATOM 1350 C CA . GLY A 1 172 ? -6.248 -2.621 -5.640 1.00 96.00 172 GLY A CA 1
ATOM 1351 C C . GLY A 1 172 ? -6.673 -2.414 -7.090 1.00 96.00 172 GLY A C 1
ATOM 1352 O O . GLY A 1 172 ? -7.835 -2.121 -7.390 1.00 96.00 172 GLY A O 1
ATOM 1353 N N . PHE A 1 173 ? -5.725 -2.601 -8.006 1.00 93.44 173 PHE A N 1
ATOM 1354 C CA . PHE A 1 173 ? -5.882 -2.238 -9.417 1.00 93.44 173 PHE A CA 1
ATOM 1355 C C . PHE A 1 173 ? -5.633 -3.437 -10.337 1.00 93.44 173 PHE A C 1
ATOM 1357 O O . PHE A 1 173 ? -4.703 -4.216 -10.119 1.00 93.44 173 PHE A O 1
ATOM 1364 N N . THR A 1 174 ? -6.454 -3.617 -11.379 1.00 93.12 174 THR A N 1
ATOM 1365 C CA . THR A 1 174 ? -6.239 -4.704 -12.355 1.00 93.12 174 THR A CA 1
ATOM 1366 C C . THR A 1 174 ? -5.150 -4.373 -13.373 1.00 93.12 174 THR A C 1
ATOM 1368 O O . THR A 1 174 ? -4.380 -5.261 -13.726 1.00 93.12 174 THR A O 1
ATOM 1371 N N . GLY A 1 175 ? -5.040 -3.119 -13.819 1.00 86.88 175 GLY A N 1
ATOM 1372 C CA . GLY A 1 175 ? -3.918 -2.655 -14.637 1.00 86.88 175 GLY A CA 1
ATOM 1373 C C . GLY A 1 175 ? -2.764 -2.236 -13.737 1.00 86.88 175 GLY A C 1
ATOM 1374 O O . GLY A 1 175 ? -1.824 -3.002 -13.512 1.00 86.88 175 GLY A O 1
ATOM 1375 N N . GLY A 1 176 ? -2.884 -1.049 -13.149 1.00 83.31 176 GLY A N 1
ATOM 1376 C CA . GLY A 1 176 ? -1.939 -0.550 -12.159 1.00 83.31 176 GLY A CA 1
ATOM 1377 C C . GLY A 1 176 ? -2.121 0.918 -11.835 1.00 83.31 176 GLY A C 1
ATOM 1378 O O . GLY A 1 176 ? -3.118 1.527 -12.217 1.00 83.31 176 GLY A O 1
ATOM 1379 N N . ALA A 1 177 ? -1.131 1.470 -11.145 1.00 82.81 177 ALA A N 1
ATOM 1380 C CA . ALA A 1 177 ? -1.020 2.888 -10.865 1.00 82.81 177 ALA A CA 1
ATOM 1381 C C . ALA A 1 177 ? 0.324 3.395 -11.400 1.00 82.81 177 ALA A C 1
ATOM 1383 O O . ALA A 1 177 ? 1.337 2.705 -11.276 1.00 82.81 177 ALA A O 1
ATOM 1384 N N . ILE A 1 178 ? 0.309 4.559 -12.041 1.00 82.75 178 ILE A N 1
ATOM 1385 C CA . ILE A 1 178 ? 1.477 5.175 -12.664 1.00 82.75 178 ILE A CA 1
ATOM 1386 C C . ILE A 1 178 ? 1.580 6.639 -12.266 1.00 82.75 178 ILE A C 1
ATOM 1388 O O . ILE A 1 178 ? 0.568 7.295 -12.023 1.00 82.75 178 ILE A O 1
ATOM 1392 N N . GLN A 1 179 ? 2.812 7.127 -12.207 1.00 85.38 179 GLN A N 1
ATOM 1393 C CA . GLN A 1 179 ? 3.127 8.515 -11.912 1.00 85.38 179 GLN A CA 1
ATOM 1394 C C . GLN A 1 179 ? 2.512 9.454 -12.955 1.00 85.38 179 GLN A C 1
ATOM 1396 O O . GLN A 1 179 ? 2.394 9.112 -14.132 1.00 85.38 179 GLN A O 1
ATOM 1401 N N . ALA A 1 180 ? 2.115 10.638 -12.510 1.00 86.88 180 ALA A N 1
ATOM 1402 C CA . ALA A 1 180 ? 1.491 11.657 -13.330 1.00 86.88 180 ALA A CA 1
ATOM 1403 C C . ALA A 1 180 ? 1.676 13.051 -12.726 1.00 86.88 180 ALA A C 1
ATOM 1405 O O . ALA A 1 180 ? 1.777 13.221 -11.512 1.00 86.88 180 ALA A O 1
ATOM 1406 N N . SER A 1 181 ? 1.619 14.065 -13.587 1.00 85.69 181 SER A N 1
ATOM 1407 C CA . SER A 1 181 ? 1.699 15.481 -13.208 1.00 85.69 181 SER A CA 1
ATOM 1408 C C . SER A 1 181 ? 0.458 16.017 -12.485 1.00 85.69 181 SER A C 1
ATOM 1410 O O . SER A 1 181 ? 0.519 17.065 -11.848 1.00 85.69 181 SER A O 1
ATOM 1412 N N . SER A 1 182 ? -0.690 15.341 -12.594 1.00 87.81 182 SER A N 1
ATOM 1413 C CA . SER A 1 182 ? -1.942 15.752 -11.950 1.00 87.81 182 SER A CA 1
ATOM 1414 C C . SER A 1 182 ? -2.897 14.563 -11.759 1.00 87.81 182 SER A C 1
ATOM 1416 O O . SER A 1 182 ? -2.748 13.549 -12.448 1.00 87.81 182 SER A O 1
ATOM 1418 N N . PRO A 1 183 ? -3.927 14.675 -10.895 1.00 85.69 183 PRO A N 1
ATOM 1419 C CA . PRO A 1 183 ? -4.922 13.616 -10.696 1.00 85.69 183 PRO A CA 1
ATOM 1420 C C . PRO A 1 183 ? -5.777 13.306 -11.934 1.00 85.69 183 PRO A C 1
ATOM 1422 O O . PRO A 1 183 ? -6.394 12.246 -12.002 1.00 85.69 183 PRO A O 1
ATOM 1425 N N . THR A 1 184 ? -5.872 14.244 -12.882 1.00 87.50 184 THR A N 1
ATOM 1426 C CA . THR A 1 184 ? -6.707 14.136 -14.091 1.00 87.50 184 THR A CA 1
ATOM 1427 C C . THR A 1 184 ? -5.892 13.834 -15.346 1.00 87.50 184 THR A C 1
ATOM 1429 O O . THR A 1 184 ? -6.459 13.684 -16.431 1.00 87.50 184 THR A O 1
ATOM 1432 N N . SER A 1 185 ? -4.567 13.734 -15.213 1.00 86.81 185 SER A N 1
ATOM 1433 C CA . SER A 1 185 ? -3.680 13.378 -16.312 1.00 86.81 185 SER A CA 1
ATOM 1434 C C . SER A 1 185 ? -3.982 11.962 -16.805 1.00 86.81 185 SER A C 1
ATOM 1436 O O . SER A 1 185 ? -4.323 11.060 -16.037 1.00 86.81 185 SER A O 1
ATOM 1438 N N . LYS A 1 186 ? -3.826 11.747 -18.113 1.00 83.94 186 LYS A N 1
ATOM 1439 C CA . LYS A 1 186 ? -3.828 10.389 -18.661 1.00 83.94 186 LYS A CA 1
ATOM 1440 C C . LYS A 1 186 ? -2.566 9.647 -18.189 1.00 83.94 186 LYS A C 1
ATOM 1442 O O . LYS A 1 186 ? -1.541 10.299 -18.000 1.00 83.94 186 LYS A O 1
ATOM 1447 N N . PRO A 1 187 ? -2.621 8.313 -18.033 1.00 77.06 187 PRO A N 1
ATOM 1448 C CA . PRO A 1 187 ? -1.433 7.500 -17.785 1.00 77.06 187 PRO A CA 1
ATOM 1449 C C . PRO A 1 187 ? -0.345 7.769 -18.837 1.00 77.06 187 PRO A C 1
ATOM 1451 O O . PRO A 1 187 ? -0.616 7.630 -20.030 1.00 77.06 187 PRO A O 1
ATOM 1454 N N . ASP A 1 188 ? 0.864 8.124 -18.399 1.00 76.12 188 ASP A N 1
ATOM 1455 C CA . ASP A 1 188 ? 2.020 8.359 -19.270 1.00 76.12 188 ASP A CA 1
ATOM 1456 C C . ASP A 1 188 ? 3.255 7.641 -18.715 1.00 76.12 188 ASP A C 1
ATOM 1458 O O . ASP A 1 188 ? 3.719 7.926 -17.614 1.00 76.12 188 ASP A O 1
ATOM 1462 N N . ILE A 1 189 ? 3.775 6.683 -19.485 1.00 75.50 189 ILE A N 1
ATOM 1463 C CA . ILE A 1 189 ? 4.967 5.905 -19.122 1.00 75.50 189 ILE A CA 1
ATOM 1464 C C . ILE A 1 189 ? 6.271 6.684 -19.299 1.00 75.50 189 ILE A C 1
ATOM 1466 O O . ILE A 1 189 ? 7.291 6.259 -18.770 1.00 75.50 189 ILE A O 1
ATOM 1470 N N . ASN A 1 190 ? 6.232 7.798 -20.032 1.00 77.12 190 ASN A N 1
ATOM 1471 C CA . ASN A 1 190 ? 7.381 8.657 -20.301 1.00 77.12 190 ASN A CA 1
ATOM 1472 C C . ASN A 1 190 ? 7.364 9.922 -19.433 1.00 77.12 190 ASN A C 1
ATOM 1474 O O . ASN A 1 190 ? 8.118 10.857 -19.701 1.00 77.12 190 ASN A O 1
ATOM 1478 N N . PHE A 1 191 ? 6.486 9.989 -18.428 1.00 80.19 191 PHE A N 1
ATOM 1479 C CA . PHE A 1 191 ? 6.456 11.117 -17.511 1.00 80.19 191 PHE A CA 1
ATOM 1480 C C . PHE A 1 191 ? 7.761 11.170 -16.710 1.00 80.19 191 PHE A C 1
ATOM 1482 O O . PHE A 1 191 ? 8.064 10.270 -15.930 1.00 80.19 191 PHE A O 1
ATOM 1489 N N . ILE A 1 192 ? 8.517 12.247 -16.907 1.00 77.94 192 ILE A N 1
ATOM 1490 C CA . ILE A 1 192 ? 9.758 12.538 -16.191 1.00 77.94 192 ILE A CA 1
ATOM 1491 C C . ILE A 1 192 ? 9.478 13.686 -15.223 1.00 77.94 192 ILE A C 1
ATOM 1493 O O . ILE A 1 192 ? 8.909 14.707 -15.613 1.00 77.94 192 ILE A O 1
ATOM 1497 N N . HIS A 1 193 ? 9.917 13.537 -13.977 1.00 80.94 193 HIS A N 1
ATOM 1498 C CA . HIS A 1 193 ? 9.828 14.573 -12.952 1.00 80.94 193 HIS A CA 1
ATOM 1499 C C . HIS A 1 193 ? 11.156 14.702 -12.200 1.00 80.94 193 HIS A C 1
ATOM 1501 O O . HIS A 1 193 ? 12.018 13.822 -12.264 1.00 80.94 193 HIS A O 1
ATOM 1507 N N . LYS A 1 194 ? 11.327 15.810 -11.481 1.00 82.00 194 LYS A N 1
ATOM 1508 C CA . LYS A 1 194 ? 12.443 16.018 -10.557 1.00 82.00 194 LYS A CA 1
ATOM 1509 C C . LYS A 1 194 ? 12.028 15.636 -9.143 1.00 82.00 194 LYS A C 1
ATOM 1511 O O . LYS A 1 194 ? 10.851 15.664 -8.787 1.00 82.00 194 LYS A O 1
ATOM 1516 N N . GLN A 1 195 ? 13.020 15.294 -8.327 1.00 82.31 195 GLN A N 1
ATOM 1517 C CA . GLN A 1 195 ? 12.795 15.058 -6.907 1.00 82.31 195 GLN A CA 1
ATOM 1518 C C . GLN A 1 195 ? 12.142 16.278 -6.253 1.00 82.31 195 GLN A C 1
ATOM 1520 O O . GLN A 1 195 ? 12.625 17.398 -6.426 1.00 82.31 195 GLN A O 1
ATOM 1525 N N . GLY A 1 196 ? 11.096 16.048 -5.464 1.00 81.75 196 GLY A N 1
ATOM 1526 C CA . GLY A 1 196 ? 10.359 17.096 -4.761 1.00 81.75 196 GLY A CA 1
ATOM 1527 C C . GLY A 1 196 ? 9.227 17.738 -5.565 1.00 81.75 196 GLY A C 1
ATOM 1528 O O . GLY A 1 196 ? 8.476 18.527 -4.983 1.00 81.75 196 GLY A O 1
ATOM 1529 N N . ASP A 1 197 ? 9.072 17.394 -6.848 1.00 85.56 197 ASP A N 1
ATOM 1530 C CA . ASP A 1 197 ? 7.884 17.758 -7.622 1.00 85.56 197 ASP A CA 1
ATOM 1531 C C . ASP A 1 197 ? 6.634 17.121 -6.999 1.00 85.56 197 ASP A C 1
ATOM 1533 O O . ASP A 1 197 ? 6.696 16.051 -6.389 1.00 85.56 197 ASP A O 1
ATOM 1537 N N . ASP A 1 198 ? 5.473 17.759 -7.169 1.00 89.62 198 ASP A N 1
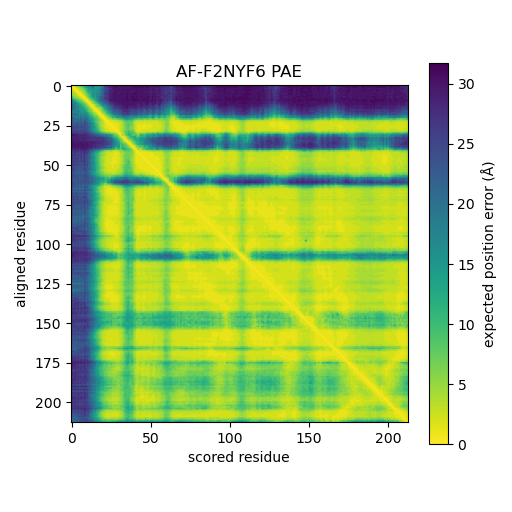ATOM 1538 C CA . ASP A 1 198 ? 4.222 17.107 -6.798 1.00 89.62 198 ASP A CA 1
ATOM 1539 C C . ASP A 1 198 ? 3.894 16.015 -7.825 1.00 89.62 198 ASP A C 1
ATOM 1541 O O . ASP A 1 198 ? 3.623 16.294 -8.996 1.00 89.62 198 ASP A O 1
ATOM 1545 N N . VAL A 1 199 ? 3.909 14.763 -7.368 1.00 89.19 199 VAL A N 1
ATOM 1546 C CA . VAL A 1 199 ? 3.665 13.580 -8.196 1.00 89.19 199 VAL A CA 1
ATOM 1547 C C . VAL A 1 199 ? 2.366 12.922 -7.765 1.00 89.19 199 VAL A C 1
ATOM 1549 O O . VAL A 1 199 ? 2.142 12.611 -6.599 1.00 89.19 199 VAL A O 1
ATOM 1552 N N . TRP A 1 200 ? 1.501 12.662 -8.735 1.00 89.19 200 TRP A N 1
ATOM 1553 C CA . TRP A 1 200 ? 0.254 11.939 -8.534 1.00 89.19 200 TRP A CA 1
ATOM 1554 C C . TRP A 1 200 ? 0.378 10.520 -9.056 1.00 89.19 200 TRP A C 1
ATOM 1556 O O . TRP A 1 200 ? 1.172 10.248 -9.950 1.00 89.19 200 TRP A O 1
ATOM 1566 N N . PHE A 1 201 ? -0.434 9.611 -8.525 1.00 87.12 201 PHE A N 1
ATOM 1567 C CA . PHE A 1 201 ? -0.601 8.283 -9.099 1.00 87.12 201 PHE A CA 1
ATOM 1568 C C . PHE A 1 201 ? -1.981 8.185 -9.738 1.00 87.12 201 PHE A C 1
ATOM 1570 O O . PHE A 1 201 ? -3.002 8.244 -9.053 1.00 87.12 201 PHE A O 1
ATOM 1577 N N . VAL A 1 202 ? -2.009 8.029 -11.058 1.00 86.62 202 VAL A N 1
ATOM 1578 C CA . VAL A 1 202 ? -3.232 7.766 -11.821 1.00 86.62 202 VAL A CA 1
ATOM 1579 C C . VAL A 1 202 ? -3.318 6.284 -12.133 1.00 86.62 202 VAL A C 1
ATOM 1581 O O . VAL A 1 202 ? -2.314 5.608 -12.363 1.00 86.62 202 VAL A O 1
ATOM 1584 N N . THR A 1 203 ? -4.532 5.752 -12.105 1.00 85.56 203 THR A N 1
ATOM 1585 C CA . THR A 1 203 ? -4.752 4.316 -12.274 1.00 85.56 203 THR A CA 1
ATOM 1586 C C . THR A 1 203 ? -5.159 4.003 -13.703 1.00 85.56 203 THR A C 1
ATOM 1588 O O . THR A 1 203 ? -5.776 4.816 -14.391 1.00 85.56 203 THR A O 1
ATOM 1591 N N . TRP A 1 204 ? -4.814 2.806 -14.160 1.00 82.75 204 TRP A N 1
ATOM 1592 C CA . TRP A 1 204 ? -5.320 2.247 -15.404 1.00 82.75 204 TRP A CA 1
ATOM 1593 C C . TRP A 1 204 ? -5.862 0.839 -15.156 1.00 82.75 204 TRP A C 1
ATOM 1595 O O . TRP A 1 204 ? -5.438 0.126 -14.239 1.00 82.75 204 TRP A O 1
ATOM 1605 N N . GLY A 1 205 ? -6.833 0.435 -15.973 1.00 85.50 205 GLY A N 1
ATOM 1606 C CA . GLY A 1 205 ? -7.651 -0.745 -15.705 1.00 85.50 205 GLY A CA 1
ATOM 1607 C C . GLY A 1 205 ? -8.769 -0.454 -14.700 1.00 85.50 205 GLY A C 1
ATOM 1608 O O . GLY A 1 205 ? -9.264 0.664 -14.603 1.00 85.50 205 GLY A O 1
ATOM 1609 N N . THR A 1 206 ? -9.204 -1.481 -13.979 1.00 90.62 206 THR A N 1
ATOM 1610 C CA . THR A 1 206 ? -10.343 -1.416 -13.056 1.00 90.62 206 THR A CA 1
ATOM 1611 C C . THR A 1 206 ? -9.857 -1.314 -11.616 1.00 90.62 206 THR A C 1
ATOM 1613 O O . THR A 1 206 ? -8.979 -2.074 -11.198 1.00 90.62 206 THR A O 1
ATOM 1616 N N . VAL A 1 207 ? -10.475 -0.418 -10.847 1.00 94.19 207 VAL A N 1
ATOM 1617 C CA . VAL A 1 207 ? -10.345 -0.370 -9.387 1.00 94.19 207 VAL A CA 1
ATOM 1618 C C . VAL A 1 207 ? -11.250 -1.439 -8.785 1.00 94.19 207 VAL A C 1
ATOM 1620 O O . VAL A 1 207 ? -12.437 -1.501 -9.109 1.00 94.19 207 VAL A O 1
ATOM 1623 N N . LYS A 1 208 ? -10.706 -2.282 -7.909 1.00 96.19 208 LYS A N 1
ATOM 1624 C CA . LYS A 1 208 ? -11.493 -3.240 -7.127 1.00 96.19 208 LYS A CA 1
ATOM 1625 C C . LYS A 1 208 ? -11.314 -2.979 -5.644 1.00 96.19 208 LYS A C 1
ATOM 1627 O O . LYS A 1 208 ? -10.232 -2.600 -5.200 1.00 96.19 208 LYS A O 1
ATOM 1632 N N . ILE A 1 209 ? -12.384 -3.230 -4.903 1.00 97.12 209 ILE A N 1
ATOM 1633 C CA . ILE A 1 209 ? -12.428 -3.116 -3.451 1.00 97.12 209 ILE A CA 1
ATOM 1634 C C . ILE A 1 209 ? -12.818 -4.484 -2.907 1.00 97.12 209 ILE A C 1
ATOM 1636 O O . ILE A 1 209 ? -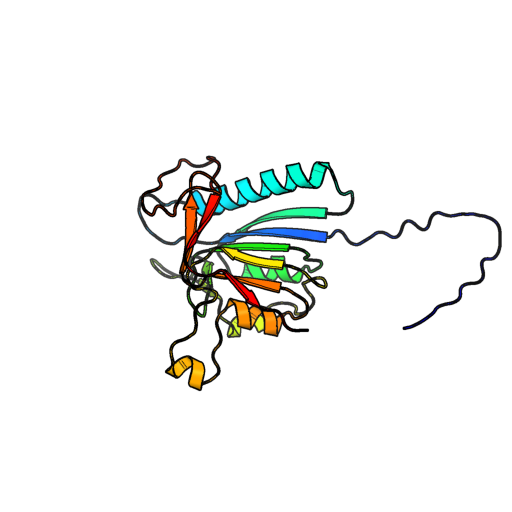13.843 -5.037 -3.305 1.00 97.12 209 ILE A O 1
ATOM 1640 N N . PHE A 1 210 ? -11.993 -5.014 -2.015 1.00 97.19 210 PHE A N 1
ATOM 1641 C CA . PHE A 1 210 ? -12.243 -6.251 -1.287 1.00 97.19 210 PHE A CA 1
ATOM 1642 C C . PHE A 1 210 ? -12.545 -5.918 0.169 1.00 97.19 210 PHE A C 1
ATOM 1644 O O . PHE A 1 210 ? -11.967 -4.987 0.732 1.00 97.19 210 PHE A O 1
ATOM 1651 N N . TYR A 1 211 ? -13.465 -6.663 0.767 1.00 95.06 211 TYR A N 1
ATOM 1652 C CA . TYR A 1 211 ? -13.872 -6.493 2.152 1.00 95.06 211 TYR A CA 1
ATOM 1653 C C . TYR A 1 211 ? -14.361 -7.835 2.683 1.00 95.06 211 TYR A C 1
ATOM 1655 O O . TYR A 1 211 ? -15.093 -8.529 1.982 1.00 95.06 211 TYR A O 1
ATOM 1663 N N . GLU A 1 212 ? -13.948 -8.160 3.900 1.00 91.00 212 GLU A N 1
ATOM 1664 C CA . GLU A 1 212 ? -14.382 -9.339 4.643 1.00 91.00 212 GLU A CA 1
ATOM 1665 C C . GLU A 1 212 ? -14.833 -8.865 6.029 1.00 91.00 212 GLU A C 1
ATOM 1667 O O . GLU A 1 212 ? -14.094 -8.120 6.684 1.00 91.00 212 GLU A O 1
ATOM 1672 N N . ASP A 1 213 ? -16.039 -9.258 6.444 1.00 77.50 213 ASP A N 1
ATOM 1673 C CA . ASP A 1 213 ? -16.644 -8.890 7.736 1.00 77.50 213 ASP A CA 1
ATOM 1674 C C . ASP A 1 213 ? -15.907 -9.485 8.963 1.00 77.50 213 ASP A C 1
ATOM 1676 O O . ASP A 1 213 ? -15.406 -10.638 8.909 1.00 77.50 213 ASP A O 1
#